Protein AF-A0A662U0J9-F1 (afdb_monomer_lite)

Foldseek 3Di:
DFDAQAKKWKKKKWFDAFAKKWKWKWKDWPFDTDTPGTDIDGHRDIAMEMDIDDGRFDKDKDWDFAKDWDKDFDWDDDPNDTDTTIMIIIITPGTDRNRIYMDRDDPPPFDDQDDPDDDDPDDFDDPDQPDFSDKDKPVRPPDQKDWGQCLVVLVVCVVVVNDDPSVNVNCVVVSDTMIMRQADPNDGRMIMMITMGD

pLDDT: mean 88.97, std 8.29, range [57.25, 98.38]

Secondary structure (DSSP, 8-state):
----SS-EEEEEEEE-TT-EEEEEEEEEETTEEEEEEEEEEE-S--EEEEEEE-TT---EEEEEEEEEEEEEEEEEEETTEEEEEEEEEEEEEEEEEEEEEEESSPPTT--PPP------------SSTTS-SEEEEGGGSS-SEEEEE-HHHHHHHHHTT-S-HHHHHHHHHTT-EEEEE-EETTEESEEEEEEEE-

Structure (mmCIF, N/CA/C/O backbone):
data_AF-A0A662U0J9-F1
#
_entry.id   AF-A0A662U0J9-F1
#
loop_
_atom_site.group_PDB
_atom_site.id
_atom_site.type_symbol
_atom_site.label_atom_id
_atom_site.label_alt_id
_atom_site.label_comp_id
_atom_site.label_asym_id
_atom_site.label_entity_id
_atom_site.label_seq_id
_atom_site.pdbx_PDB_ins_code
_atom_site.Cartn_x
_atom_site.Cartn_y
_atom_site.Cartn_z
_atom_site.occupancy
_atom_site.B_iso_or_equiv
_atom_site.auth_seq_id
_atom_site.auth_comp_id
_atom_site.auth_asym_id
_atom_site.auth_atom_id
_atom_site.pdbx_PDB_model_num
ATOM 1 N N . MET A 1 1 ? 2.118 -1.322 -13.980 1.00 66.94 1 MET A N 1
ATOM 2 C CA . MET A 1 1 ? 2.142 -0.478 -15.203 1.00 66.94 1 MET A CA 1
ATOM 3 C C . MET A 1 1 ? 1.173 -1.026 -16.250 1.00 66.94 1 MET A C 1
ATOM 5 O O . MET A 1 1 ? 0.939 -2.231 -16.248 1.00 66.94 1 MET A O 1
ATOM 9 N N . LYS A 1 2 ? 0.615 -0.174 -17.126 1.00 71.06 2 LYS A N 1
ATOM 10 C CA . LYS A 1 2 ? -0.153 -0.583 -18.316 1.00 71.06 2 LYS A CA 1
ATOM 11 C C . LYS A 1 2 ? 0.540 -0.042 -19.587 1.00 71.06 2 LYS A C 1
ATOM 13 O O . LYS A 1 2 ? 0.229 1.082 -19.966 1.00 71.06 2 LYS A O 1
ATOM 18 N N . PRO A 1 3 ? 1.491 -0.791 -20.170 1.00 77.44 3 PRO A N 1
ATOM 19 C CA . PRO A 1 3 ? 2.137 -0.412 -21.429 1.00 77.44 3 PRO A CA 1
ATOM 20 C C . PRO A 1 3 ? 1.148 -0.433 -22.607 1.00 77.44 3 PRO A C 1
ATOM 22 O O . PRO A 1 3 ? 0.093 -1.073 -22.512 1.00 77.44 3 PRO A O 1
ATOM 25 N N . ASP A 1 4 ? 1.483 0.266 -23.696 1.00 82.75 4 ASP A N 1
ATOM 26 C CA . ASP A 1 4 ? 0.807 0.095 -24.989 1.00 82.75 4 ASP A CA 1
ATOM 27 C C . ASP A 1 4 ? 1.170 -1.255 -25.636 1.00 82.75 4 ASP A C 1
ATOM 29 O O . ASP A 1 4 ? 1.937 -2.036 -25.071 1.00 82.75 4 ASP A O 1
ATOM 33 N N . SER A 1 5 ? 0.578 -1.565 -26.794 1.00 87.44 5 SER A N 1
ATOM 34 C CA . SER A 1 5 ? 0.750 -2.868 -27.446 1.00 87.44 5 SER A CA 1
ATOM 35 C C . SER A 1 5 ? 2.174 -3.156 -27.907 1.00 87.44 5 SER A C 1
ATOM 37 O O . SER A 1 5 ? 2.497 -4.330 -28.041 1.00 87.44 5 SER A O 1
ATOM 39 N N . GLU A 1 6 ? 3.012 -2.138 -28.108 1.00 87.50 6 GLU A N 1
ATOM 40 C CA . GLU A 1 6 ? 4.380 -2.292 -28.618 1.00 87.50 6 GLU A CA 1
ATOM 41 C C . GLU A 1 6 ? 5.424 -2.287 -27.504 1.00 87.50 6 GLU A C 1
ATOM 43 O O . GLU A 1 6 ? 6.516 -2.825 -27.648 1.00 87.50 6 GLU A O 1
ATOM 48 N N . THR A 1 7 ? 5.067 -1.747 -26.346 1.00 89.25 7 THR A N 1
ATOM 49 C CA . THR A 1 7 ? 6.002 -1.592 -25.243 1.00 89.25 7 THR A CA 1
ATOM 50 C C . THR A 1 7 ? 6.223 -2.908 -24.497 1.00 89.25 7 THR A C 1
ATOM 52 O O . THR A 1 7 ? 5.288 -3.498 -23.941 1.00 89.25 7 THR A O 1
ATOM 55 N N . TYR A 1 8 ? 7.486 -3.318 -24.393 1.00 91.62 8 TYR A N 1
ATOM 56 C CA . TYR A 1 8 ? 7.969 -4.358 -23.480 1.00 91.62 8 TYR A CA 1
ATOM 57 C C . TYR A 1 8 ? 9.069 -3.796 -22.578 1.00 91.62 8 TYR A C 1
ATOM 59 O O . TYR A 1 8 ? 9.498 -2.652 -22.735 1.00 91.62 8 TYR A O 1
ATOM 67 N N . GLY A 1 9 ? 9.523 -4.566 -21.592 1.00 92.31 9 GLY A N 1
ATOM 68 C CA . GLY A 1 9 ? 10.599 -4.068 -20.748 1.00 92.31 9 GLY A CA 1
ATOM 69 C C . GLY A 1 9 ? 10.865 -4.842 -19.483 1.00 92.31 9 GLY A C 1
ATOM 70 O O . GLY A 1 9 ? 10.400 -5.966 -19.303 1.00 92.31 9 GLY A O 1
ATOM 71 N N . ASN A 1 10 ? 11.631 -4.196 -18.611 1.00 92.69 10 ASN A N 1
ATOM 72 C CA . ASN A 1 10 ? 12.137 -4.759 -17.373 1.00 92.69 10 ASN A CA 1
ATOM 73 C C . ASN A 1 10 ? 11.775 -3.864 -16.191 1.00 92.69 10 ASN A C 1
ATOM 75 O O . ASN A 1 10 ? 11.760 -2.636 -16.290 1.00 92.69 10 ASN A O 1
ATOM 79 N N . VAL A 1 11 ? 11.504 -4.505 -15.061 1.00 92.44 11 VAL A N 1
ATOM 80 C CA . VAL A 1 11 ? 11.262 -3.852 -13.779 1.00 92.44 11 VAL A CA 1
ATOM 81 C C . VAL A 1 11 ? 12.235 -4.418 -12.761 1.00 92.44 11 VAL A C 1
ATOM 83 O O . VAL A 1 11 ? 12.392 -5.638 -12.659 1.00 92.44 11 VAL A O 1
ATOM 86 N N . HIS A 1 12 ? 12.838 -3.529 -11.982 1.00 91.44 12 HIS A N 1
ATOM 87 C CA . HIS A 1 12 ? 13.636 -3.874 -10.818 1.00 91.44 12 HIS A CA 1
ATOM 88 C C . HIS A 1 12 ? 13.024 -3.233 -9.575 1.00 91.44 12 HIS A C 1
ATOM 90 O O . HIS A 1 12 ? 12.644 -2.063 -9.591 1.00 91.44 12 HIS A O 1
ATOM 96 N N . TYR A 1 13 ? 12.916 -4.010 -8.503 1.00 89.88 13 TYR A N 1
ATOM 97 C CA . TYR A 1 13 ? 12.491 -3.537 -7.193 1.00 89.88 13 TYR A CA 1
ATOM 98 C C . TYR A 1 13 ? 13.342 -4.201 -6.118 1.00 89.88 13 TYR A C 1
ATOM 100 O O . TYR A 1 13 ? 13.447 -5.428 -6.111 1.00 89.88 13 TYR A O 1
ATOM 108 N N . PHE A 1 14 ? 13.923 -3.428 -5.206 1.00 91.00 14 PHE A N 1
ATOM 109 C CA . PHE A 1 14 ? 14.698 -3.976 -4.095 1.00 91.00 14 PHE A CA 1
ATOM 110 C C . PHE A 1 14 ? 14.406 -3.269 -2.775 1.00 91.00 14 PHE A C 1
ATOM 112 O O . PHE A 1 14 ? 13.867 -2.169 -2.748 1.00 91.00 14 PHE A O 1
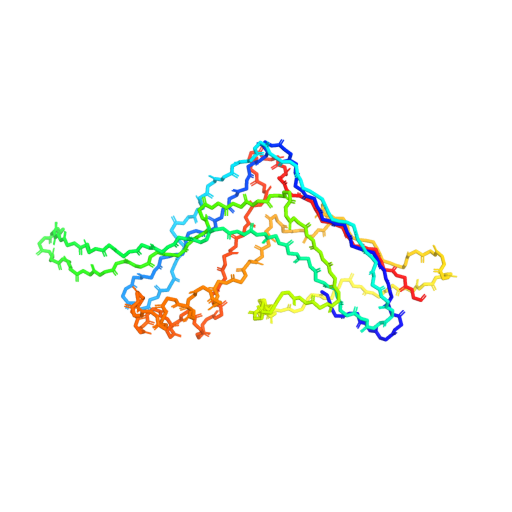ATOM 119 N N . TYR A 1 15 ? 14.769 -3.926 -1.675 1.00 91.19 15 TYR A N 1
ATOM 120 C CA . TYR A 1 15 ? 14.855 -3.352 -0.337 1.00 91.19 15 TYR A CA 1
ATOM 121 C C . TYR A 1 15 ? 16.237 -3.603 0.265 1.00 91.19 15 TYR A C 1
ATOM 123 O O . TYR A 1 15 ? 16.698 -4.752 0.323 1.00 91.19 15 TYR A O 1
ATOM 131 N N . ALA A 1 16 ? 16.879 -2.539 0.739 1.00 89.12 16 ALA A N 1
ATOM 132 C CA . ALA A 1 16 ? 18.189 -2.601 1.367 1.00 89.12 16 ALA A CA 1
ATOM 133 C C . ALA A 1 16 ? 18.090 -3.063 2.828 1.00 89.12 16 ALA A C 1
ATOM 135 O O . ALA A 1 16 ? 17.260 -2.630 3.626 1.00 89.12 16 ALA A O 1
ATOM 136 N N . LYS A 1 17 ? 18.960 -4.007 3.191 1.00 90.06 17 LYS A N 1
ATOM 137 C CA . LYS A 1 17 ? 18.969 -4.627 4.517 1.00 90.06 17 LYS A CA 1
ATOM 138 C C . LYS A 1 17 ? 19.305 -3.582 5.589 1.00 90.06 17 LYS A C 1
ATOM 140 O O . LYS A 1 17 ? 20.342 -2.946 5.506 1.00 90.06 17 LYS A O 1
ATOM 145 N N . LYS A 1 18 ? 18.496 -3.556 6.654 1.00 91.12 18 LYS A N 1
ATOM 146 C CA . LYS A 1 18 ? 18.526 -2.649 7.821 1.00 91.12 18 LYS A CA 1
ATOM 147 C C . LYS A 1 18 ? 18.000 -1.235 7.574 1.00 91.12 18 LYS A C 1
ATOM 149 O O . LYS A 1 18 ? 17.882 -0.501 8.550 1.00 91.12 18 LYS A O 1
ATOM 154 N N . GLU A 1 19 ? 17.569 -0.907 6.363 1.00 90.94 19 GLU A N 1
ATOM 155 C CA . GLU A 1 19 ? 17.042 0.426 6.082 1.00 90.94 19 GLU A CA 1
ATOM 156 C C . GLU A 1 19 ? 15.624 0.645 6.611 1.00 90.94 19 GLU A C 1
ATOM 158 O O . GLU A 1 19 ? 14.838 -0.294 6.777 1.00 90.94 19 GLU A O 1
ATOM 163 N N . VAL A 1 20 ? 15.274 1.889 6.924 1.00 92.62 20 VAL A N 1
ATOM 164 C CA . VAL A 1 20 ? 14.003 2.218 7.582 1.00 92.62 20 VAL A CA 1
ATOM 165 C C . VAL A 1 20 ? 12.951 2.623 6.556 1.00 92.62 20 VAL A C 1
ATOM 167 O O . VAL A 1 20 ? 13.123 3.578 5.810 1.00 92.62 20 VAL A O 1
ATOM 170 N N . ALA A 1 21 ? 11.805 1.943 6.585 1.00 91.94 21 ALA A N 1
ATOM 171 C CA . ALA A 1 21 ? 10.619 2.336 5.837 1.00 91.94 21 ALA A CA 1
ATOM 172 C C . ALA A 1 21 ? 9.498 2.768 6.788 1.00 91.94 21 ALA A C 1
ATOM 174 O O . ALA A 1 21 ? 9.166 2.061 7.742 1.00 91.94 21 ALA A O 1
ATOM 175 N N . GLY A 1 22 ? 8.890 3.920 6.523 1.00 93.38 22 GLY A N 1
ATOM 176 C CA . GLY A 1 22 ? 7.732 4.427 7.250 1.00 93.38 22 GLY A CA 1
ATOM 177 C C . GLY A 1 22 ? 6.428 3.985 6.600 1.00 93.38 22 GLY A C 1
ATOM 178 O O . GLY A 1 22 ? 6.175 4.299 5.442 1.00 93.38 22 GLY A O 1
ATOM 179 N N . PHE A 1 23 ? 5.544 3.333 7.349 1.00 94.81 23 PHE A N 1
ATOM 180 C CA . PHE A 1 23 ? 4.209 2.958 6.874 1.00 94.81 23 PHE A CA 1
ATOM 181 C C . PHE A 1 23 ? 3.160 3.885 7.477 1.00 94.81 23 PHE A C 1
ATOM 183 O O . PHE A 1 2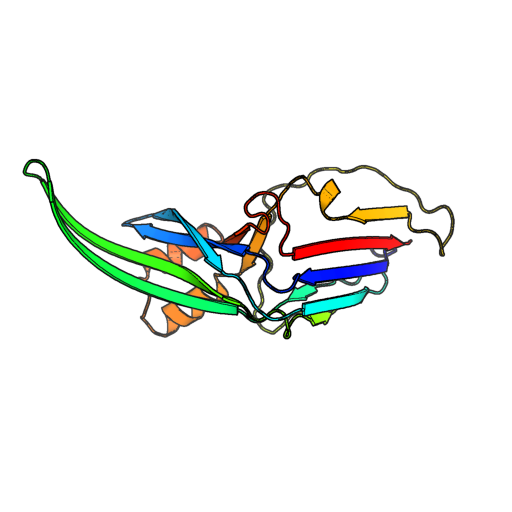3 ? 3.093 4.013 8.697 1.00 94.81 23 PHE A O 1
ATOM 190 N N . ARG A 1 24 ? 2.335 4.534 6.649 1.00 95.62 24 ARG A N 1
ATOM 191 C CA . ARG A 1 24 ? 1.281 5.428 7.145 1.00 95.62 24 ARG A CA 1
ATOM 192 C C . ARG A 1 24 ? 0.352 4.677 8.097 1.00 95.62 24 ARG A C 1
ATOM 194 O O . ARG A 1 24 ? -0.130 3.587 7.779 1.00 95.62 24 ARG A O 1
ATOM 201 N N . VAL A 1 25 ? 0.068 5.314 9.227 1.00 97.62 25 VAL A N 1
ATOM 202 C CA . VAL A 1 25 ? -0.981 4.908 10.154 1.00 97.62 25 VAL A CA 1
ATOM 203 C C . VAL A 1 25 ? -2.243 5.683 9.812 1.00 97.62 25 VAL A C 1
ATOM 205 O O . VAL A 1 25 ? -2.281 6.903 9.955 1.00 97.62 25 VAL A O 1
ATOM 208 N N . ASN A 1 26 ? -3.262 4.979 9.325 1.00 97.75 26 ASN A N 1
ATOM 209 C CA . ASN A 1 26 ? -4.576 5.567 9.095 1.00 97.75 26 ASN A CA 1
ATOM 210 C C . ASN A 1 26 ? -5.440 5.329 10.334 1.00 97.75 26 ASN A C 1
ATOM 212 O O . ASN A 1 26 ? -5.493 4.200 10.824 1.00 97.75 26 ASN A O 1
ATOM 216 N N . VAL A 1 27 ? -6.122 6.363 10.813 1.00 98.00 27 VAL A N 1
ATOM 217 C CA . VAL A 1 27 ? -7.099 6.265 11.901 1.00 98.00 27 VAL A CA 1
ATOM 218 C C . VAL A 1 27 ? -8.438 6.790 11.415 1.00 98.00 27 VAL A C 1
ATOM 220 O O . VAL A 1 27 ? -8.499 7.823 10.751 1.00 98.00 27 VAL A O 1
ATOM 223 N N . PHE A 1 28 ? -9.499 6.047 11.699 1.00 98.06 28 PHE A N 1
ATOM 224 C CA . PHE A 1 28 ? -10.860 6.506 11.511 1.00 98.06 28 PHE A CA 1
ATOM 225 C C . PHE A 1 28 ? -11.378 7.070 12.825 1.00 98.06 28 PHE A C 1
ATOM 227 O O . PHE A 1 28 ? -11.427 6.345 13.820 1.00 98.06 28 PHE A O 1
ATOM 234 N N . ILE A 1 29 ? -11.774 8.338 12.804 1.00 95.56 29 ILE A N 1
ATOM 235 C CA . ILE A 1 29 ? -12.385 9.027 13.939 1.00 95.56 29 ILE A CA 1
ATOM 236 C C . ILE A 1 29 ? -13.726 9.550 13.458 1.00 95.56 29 ILE A C 1
ATOM 238 O O . ILE A 1 29 ? -13.781 10.327 12.507 1.00 95.56 29 ILE A O 1
ATOM 242 N N . GLU A 1 30 ? -14.796 9.070 14.091 1.00 89.94 30 GLU A N 1
ATOM 243 C CA . GLU A 1 30 ? -16.202 9.414 13.856 1.00 89.94 30 GLU A CA 1
ATOM 244 C C . GLU A 1 30 ? -16.712 9.290 12.411 1.00 89.94 30 GLU A C 1
ATOM 246 O O . GLU A 1 30 ? -17.658 8.541 12.174 1.00 89.94 30 GLU A O 1
ATOM 251 N N . SER A 1 31 ? -16.175 10.034 11.444 1.00 93.38 31 SER A N 1
ATOM 252 C CA . SER A 1 31 ? -16.655 10.128 10.061 1.00 93.38 31 SER A CA 1
ATOM 253 C C . SER A 1 31 ? -15.567 10.076 8.984 1.00 93.38 31 SER A C 1
ATOM 255 O O . SER A 1 31 ? -15.890 9.880 7.805 1.00 93.38 31 SER A O 1
ATOM 257 N N . GLU A 1 32 ? -14.296 10.195 9.358 1.00 96.06 32 GLU A N 1
ATOM 258 C CA . GLU A 1 32 ? -13.205 10.364 8.406 1.00 96.06 32 GLU A CA 1
ATOM 259 C C . GLU A 1 32 ? -11.973 9.532 8.739 1.00 96.06 32 GLU A C 1
ATOM 261 O O . GLU A 1 32 ? -11.696 9.220 9.892 1.00 96.06 32 GLU A O 1
ATOM 266 N N . TRP A 1 33 ? -11.246 9.165 7.682 1.00 97.25 33 TRP A N 1
ATOM 267 C CA . TRP A 1 33 ? -9.922 8.570 7.785 1.00 97.25 33 TRP A CA 1
ATOM 268 C C . TRP A 1 33 ? -8.883 9.675 7.690 1.00 97.25 33 TRP A C 1
ATOM 270 O O . TRP A 1 33 ? -8.801 10.354 6.665 1.00 97.25 33 TRP A O 1
ATOM 280 N N . ILE A 1 34 ? -8.062 9.805 8.723 1.00 96.56 34 ILE A N 1
ATOM 281 C CA . ILE A 1 34 ? -6.961 10.762 8.778 1.00 96.56 34 ILE A CA 1
ATOM 282 C C . ILE A 1 34 ? -5.630 10.037 8.988 1.00 96.56 34 ILE A C 1
ATOM 284 O O . ILE A 1 34 ? -5.571 8.862 9.362 1.00 96.56 34 ILE A O 1
ATOM 288 N N . SER A 1 35 ? -4.535 10.741 8.714 1.00 95.19 35 SER A N 1
ATOM 289 C CA . SER A 1 35 ? -3.183 10.237 8.951 1.00 95.19 35 SER A CA 1
ATOM 290 C C . SER A 1 35 ? -2.766 10.521 10.393 1.00 95.19 35 SER A C 1
ATOM 292 O O . SER A 1 35 ? -2.565 11.678 10.745 1.00 95.19 35 SER A O 1
ATOM 294 N N . ALA A 1 36 ? -2.542 9.473 11.189 1.00 95.06 36 ALA A N 1
ATOM 295 C CA . ALA A 1 36 ? -1.967 9.569 12.538 1.00 95.06 36 ALA A CA 1
ATOM 296 C C . ALA A 1 36 ? -0.423 9.618 12.533 1.00 95.06 36 ALA A C 1
ATOM 298 O O . ALA A 1 36 ? 0.210 9.617 13.584 1.00 95.06 36 ALA A O 1
ATOM 299 N N . GLY A 1 37 ? 0.195 9.626 11.346 1.00 94.62 37 GLY A N 1
ATOM 300 C CA . GLY A 1 37 ? 1.645 9.668 11.161 1.00 94.62 37 GLY A CA 1
ATOM 301 C C . GLY A 1 37 ? 2.177 8.437 10.432 1.00 94.62 37 GLY A C 1
ATOM 302 O O . GLY A 1 37 ? 1.455 7.773 9.685 1.00 94.62 37 GLY A O 1
ATOM 303 N N . PHE A 1 38 ? 3.460 8.144 10.633 1.00 93.81 38 PHE A N 1
ATOM 304 C CA . PHE A 1 38 ? 4.137 6.987 10.051 1.00 93.81 38 PHE A CA 1
ATOM 305 C C . PHE A 1 38 ? 4.688 6.082 11.150 1.00 93.81 38 PHE A C 1
ATOM 307 O O . PHE A 1 38 ? 5.257 6.555 12.128 1.00 93.81 38 PHE A O 1
ATOM 314 N N . TYR A 1 39 ? 4.544 4.776 10.953 1.00 95.06 39 TYR A N 1
ATOM 315 C CA . TYR A 1 39 ? 5.132 3.739 11.784 1.00 95.06 39 TYR A CA 1
ATOM 316 C C . TYR A 1 39 ? 6.432 3.249 11.122 1.00 95.06 39 TYR A C 1
ATOM 318 O O . TYR A 1 39 ? 6.358 2.566 10.091 1.00 95.06 39 TYR A O 1
ATOM 326 N N . PRO A 1 40 ? 7.616 3.637 11.636 1.00 94.62 40 PRO A N 1
ATOM 327 C CA . PRO A 1 40 ? 8.895 3.253 11.054 1.00 94.62 40 PRO A CA 1
ATOM 328 C C . PRO A 1 40 ? 9.210 1.790 11.366 1.00 94.62 40 PRO A C 1
ATOM 330 O O . PRO A 1 40 ? 9.089 1.329 12.501 1.00 94.62 40 PRO A O 1
ATOM 333 N N . ILE A 1 41 ? 9.636 1.048 10.350 1.00 94.56 41 ILE A N 1
ATOM 334 C CA . ILE A 1 41 ? 10.045 -0.347 10.478 1.00 94.56 41 ILE A CA 1
ATOM 335 C C . ILE A 1 41 ? 11.330 -0.547 9.675 1.00 94.56 41 ILE A C 1
ATOM 337 O O . ILE A 1 41 ? 11.365 -0.271 8.478 1.00 94.56 41 ILE A O 1
ATOM 341 N N . SER A 1 42 ? 12.353 -1.118 10.308 1.00 93.94 42 SER A N 1
ATOM 342 C CA . SER A 1 42 ? 13.520 -1.670 9.617 1.00 93.94 42 SER A CA 1
ATOM 343 C C . SER A 1 42 ? 13.507 -3.199 9.623 1.00 93.94 42 SER A C 1
ATOM 345 O O . SER A 1 42 ? 12.850 -3.863 10.443 1.00 93.94 42 SER A O 1
ATOM 347 N N . LYS A 1 43 ? 14.225 -3.789 8.666 1.00 93.19 43 LYS A N 1
ATOM 348 C CA . LYS A 1 43 ? 14.368 -5.236 8.525 1.00 93.19 43 LYS A CA 1
ATOM 349 C C . LYS A 1 43 ? 15.808 -5.628 8.327 1.00 93.19 43 LYS A C 1
ATOM 351 O O . LYS A 1 43 ? 16.449 -5.250 7.358 1.00 93.19 43 LYS A O 1
ATOM 356 N N . ASN A 1 44 ? 16.272 -6.546 9.164 1.00 93.44 44 ASN A N 1
ATOM 357 C CA . ASN A 1 44 ? 17.538 -7.233 8.949 1.00 93.44 44 ASN A CA 1
ATOM 358 C C . ASN A 1 44 ? 17.426 -8.340 7.873 1.00 93.44 44 ASN A C 1
ATOM 360 O O . ASN A 1 44 ? 17.960 -9.432 8.043 1.00 93.44 44 ASN A O 1
ATOM 364 N N . SER A 1 45 ? 16.716 -8.083 6.773 1.00 92.69 45 SER A N 1
ATOM 365 C CA . SER A 1 45 ? 16.584 -8.997 5.635 1.00 92.69 45 SER A CA 1
ATOM 366 C C . SER A 1 45 ? 16.602 -8.217 4.331 1.00 92.69 45 SER A C 1
ATOM 368 O O . SER A 1 45 ? 15.987 -7.160 4.250 1.00 92.69 45 SER A O 1
ATOM 370 N N . TYR A 1 46 ? 17.240 -8.780 3.316 1.00 92.94 46 TYR A N 1
ATOM 371 C CA . TYR A 1 46 ? 17.254 -8.240 1.962 1.00 92.94 46 TYR A CA 1
ATOM 372 C C . TYR A 1 46 ? 16.085 -8.796 1.139 1.00 92.94 46 TYR A C 1
ATOM 374 O O . TYR A 1 46 ? 15.569 -9.878 1.440 1.00 92.94 46 TYR A O 1
ATOM 382 N N . GLY A 1 47 ? 15.680 -8.061 0.108 1.00 94.38 47 GLY A N 1
ATOM 383 C CA . GLY A 1 47 ? 14.707 -8.500 -0.882 1.00 94.38 47 GLY A CA 1
ATOM 384 C C . GLY A 1 47 ? 14.971 -7.826 -2.215 1.00 94.38 47 GLY A C 1
ATOM 385 O O . GLY A 1 47 ? 15.242 -6.630 -2.236 1.00 94.38 47 GLY A O 1
ATOM 386 N N . ALA A 1 48 ? 14.880 -8.576 -3.307 1.00 94.25 48 ALA A N 1
ATOM 387 C CA . ALA A 1 48 ? 14.909 -8.010 -4.644 1.00 94.25 48 ALA A CA 1
ATOM 388 C C . ALA A 1 48 ? 14.082 -8.846 -5.608 1.00 94.25 48 ALA A C 1
ATOM 390 O O . ALA A 1 48 ? 13.939 -10.058 -5.448 1.00 94.25 48 ALA A O 1
ATOM 391 N N . HIS A 1 49 ? 13.557 -8.167 -6.617 1.00 94.81 49 HIS A N 1
ATOM 392 C CA . HIS A 1 49 ? 12.853 -8.759 -7.732 1.00 94.81 49 HIS A CA 1
ATOM 393 C C . HIS A 1 49 ? 13.267 -8.058 -9.020 1.00 94.81 49 HIS A C 1
ATOM 395 O O . HIS A 1 49 ? 13.144 -6.839 -9.143 1.00 94.81 49 HIS A O 1
ATOM 401 N N . VAL A 1 50 ? 13.719 -8.849 -9.986 1.00 94.31 50 VAL A N 1
ATOM 402 C CA . VAL A 1 50 ? 13.923 -8.427 -11.371 1.00 94.31 50 VAL A CA 1
ATOM 403 C C . VAL A 1 50 ? 12.952 -9.231 -12.215 1.00 94.31 50 VAL A C 1
ATOM 405 O O . VAL A 1 50 ? 12.848 -10.447 -12.052 1.00 94.31 50 VAL A O 1
ATOM 408 N N . GLY A 1 51 ? 12.270 -8.589 -13.154 1.00 93.44 51 GLY A N 1
ATOM 409 C CA . GLY A 1 51 ? 11.705 -9.370 -14.242 1.00 93.44 51 GLY A CA 1
ATOM 410 C C . GLY A 1 51 ? 11.212 -8.562 -15.419 1.00 93.44 51 GLY A C 1
ATOM 411 O O . GLY A 1 51 ? 11.077 -7.339 -15.361 1.00 93.44 51 GLY A O 1
ATOM 412 N N . ALA A 1 52 ? 10.977 -9.308 -16.491 1.00 92.38 52 ALA A N 1
ATOM 413 C CA . ALA A 1 52 ? 10.594 -8.797 -17.788 1.00 92.38 52 ALA A CA 1
ATOM 414 C C . ALA A 1 52 ? 9.090 -8.965 -18.021 1.00 92.38 52 ALA A C 1
ATOM 416 O O . ALA A 1 52 ? 8.461 -9.909 -17.531 1.00 92.38 52 ALA A O 1
ATOM 417 N N . PHE A 1 53 ? 8.516 -8.075 -18.820 1.00 91.88 53 PHE A N 1
ATOM 418 C CA . PHE A 1 53 ? 7.158 -8.203 -19.331 1.00 91.88 53 PHE A CA 1
ATOM 419 C C . PHE A 1 53 ? 7.158 -8.082 -20.849 1.00 91.88 53 PHE A C 1
ATOM 421 O O . PHE A 1 53 ? 7.935 -7.332 -21.432 1.00 91.88 53 PHE A O 1
ATOM 428 N N . GLN A 1 54 ? 6.276 -8.854 -21.479 1.00 91.31 54 GLN A N 1
ATOM 429 C CA . GLN A 1 54 ? 6.095 -8.859 -22.926 1.00 91.31 54 GLN A CA 1
ATOM 430 C C . GLN A 1 54 ? 5.279 -7.648 -23.393 1.00 91.31 54 GLN A C 1
ATOM 432 O O . GLN A 1 54 ? 4.575 -7.013 -22.602 1.00 91.31 54 GLN A O 1
ATOM 437 N N . ARG A 1 55 ? 5.322 -7.407 -24.704 1.00 91.25 55 ARG A N 1
ATOM 438 C CA . ARG A 1 55 ? 4.548 -6.388 -25.421 1.00 91.25 55 ARG A CA 1
ATOM 439 C C . ARG A 1 55 ? 3.084 -6.328 -24.970 1.00 91.25 55 ARG A C 1
ATOM 441 O O . ARG A 1 55 ? 2.395 -7.354 -24.915 1.00 91.25 55 ARG A O 1
ATOM 448 N N . GLY A 1 56 ? 2.622 -5.142 -24.568 1.00 87.94 56 GLY A N 1
ATOM 449 C CA . GLY A 1 56 ? 1.244 -4.908 -24.117 1.00 87.94 56 GLY A CA 1
ATOM 450 C C . GLY A 1 56 ? 0.838 -5.593 -22.812 1.00 87.94 56 GLY A C 1
ATOM 451 O O . GLY A 1 56 ? -0.330 -5.517 -22.411 1.00 87.94 56 GLY A O 1
ATOM 452 N N . LYS A 1 57 ? 1.755 -6.276 -22.115 1.00 89.50 57 LYS A N 1
ATOM 453 C CA . LYS A 1 57 ? 1.437 -6.961 -20.859 1.00 89.50 57 LYS A CA 1
ATOM 454 C C . LYS A 1 57 ? 1.673 -6.047 -19.669 1.00 89.50 57 LYS A C 1
ATOM 456 O O . LYS A 1 57 ? 2.717 -5.425 -19.512 1.00 89.50 57 LYS A O 1
ATOM 461 N N . LYS A 1 58 ? 0.691 -6.014 -18.768 1.00 88.94 58 LYS A N 1
ATOM 462 C CA . LYS A 1 58 ? 0.871 -5.398 -17.453 1.00 88.94 58 LYS A CA 1
ATOM 463 C C . LYS A 1 58 ? 1.918 -6.172 -16.663 1.00 88.94 58 LYS A C 1
ATOM 465 O O . LYS A 1 58 ? 2.027 -7.389 -16.795 1.00 88.94 58 LYS A O 1
ATOM 470 N N . TYR A 1 59 ? 2.606 -5.453 -15.790 1.00 89.38 59 TYR A N 1
ATOM 471 C CA . TYR A 1 59 ? 3.515 -6.031 -14.815 1.00 89.38 59 TYR A CA 1
ATOM 472 C C . TYR A 1 59 ? 3.237 -5.469 -13.428 1.00 89.38 59 TYR A C 1
ATOM 474 O O . TYR A 1 59 ? 2.950 -4.271 -13.270 1.00 89.38 59 TYR A O 1
ATOM 482 N N . TYR A 1 60 ? 3.315 -6.359 -12.447 1.00 89.06 60 TYR A N 1
ATOM 483 C CA . TYR A 1 60 ? 3.035 -6.111 -11.045 1.00 89.06 60 TYR A CA 1
ATOM 484 C C . TYR A 1 60 ? 4.219 -6.580 -10.209 1.00 89.06 60 TYR A C 1
ATOM 486 O O . TYR A 1 60 ? 4.817 -7.611 -10.505 1.00 89.06 60 TYR A O 1
ATOM 494 N N . VAL A 1 61 ? 4.507 -5.843 -9.143 1.00 88.88 61 VAL A N 1
ATOM 495 C CA . VAL A 1 61 ? 5.429 -6.249 -8.081 1.00 88.88 61 VAL A CA 1
ATOM 496 C C . VAL A 1 61 ? 4.661 -6.290 -6.771 1.00 88.88 61 VAL A C 1
ATOM 498 O O . VAL A 1 61 ? 3.719 -5.519 -6.568 1.00 88.88 61 VAL A O 1
ATOM 501 N N . TRP A 1 62 ? 5.017 -7.217 -5.893 1.00 90.12 62 TRP A N 1
ATOM 502 C CA . TRP A 1 62 ? 4.376 -7.362 -4.595 1.00 90.12 62 TRP A CA 1
ATOM 503 C C . TRP A 1 62 ? 5.334 -7.939 -3.562 1.00 90.12 62 TRP A C 1
ATOM 505 O O . TRP A 1 62 ? 6.353 -8.547 -3.874 1.00 90.12 62 TRP A O 1
ATOM 515 N N . MET A 1 63 ? 4.965 -7.759 -2.300 1.00 91.44 63 MET A N 1
ATOM 516 C CA . MET A 1 63 ? 5.686 -8.252 -1.137 1.00 91.44 63 MET A CA 1
ATOM 517 C C . MET A 1 63 ? 4.664 -8.613 -0.062 1.00 91.44 63 MET A C 1
ATOM 519 O O . MET A 1 63 ? 3.615 -7.970 0.046 1.00 91.44 63 MET A O 1
ATOM 523 N N . LYS A 1 64 ? 4.946 -9.628 0.759 1.00 92.88 64 LYS A N 1
ATOM 524 C CA . LYS A 1 64 ? 4.094 -9.915 1.915 1.00 92.88 64 LYS A CA 1
ATOM 525 C C . LYS A 1 64 ? 4.254 -8.814 2.962 1.00 92.88 64 LYS A C 1
ATOM 527 O O . LYS A 1 64 ? 5.363 -8.420 3.328 1.00 92.88 64 LYS A O 1
ATOM 532 N N . VAL A 1 65 ? 3.122 -8.382 3.503 1.00 93.50 65 VAL A N 1
ATOM 533 C CA . VAL A 1 65 ? 3.034 -7.449 4.628 1.00 93.50 65 VAL A CA 1
ATOM 534 C C . VAL A 1 65 ? 2.073 -8.001 5.674 1.00 93.50 65 VAL A C 1
ATOM 536 O O . VAL A 1 65 ? 1.214 -8.834 5.380 1.00 93.50 65 VAL A O 1
ATOM 539 N N . ARG A 1 66 ? 2.219 -7.544 6.914 1.00 95.69 66 ARG A N 1
ATOM 540 C CA . ARG A 1 66 ? 1.311 -7.842 8.018 1.00 95.69 66 ARG A CA 1
ATOM 541 C C . ARG A 1 66 ? 0.602 -6.562 8.417 1.00 95.69 66 ARG A C 1
ATOM 543 O O . ARG A 1 66 ? 1.220 -5.660 8.981 1.00 95.69 66 ARG A O 1
ATOM 550 N N . TYR A 1 67 ? -0.697 -6.522 8.165 1.00 96.25 67 TYR A N 1
ATOM 551 C CA . TYR A 1 67 ? -1.550 -5.443 8.638 1.00 96.25 67 TYR A CA 1
ATOM 552 C C . TYR A 1 67 ? -1.858 -5.596 10.128 1.00 96.25 67 TYR A C 1
ATOM 554 O O . TYR A 1 67 ? -1.759 -6.682 10.715 1.00 96.25 67 TYR A O 1
ATOM 562 N N . ARG A 1 68 ? -2.245 -4.482 10.732 1.00 97.38 68 ARG A N 1
ATOM 563 C CA . ARG A 1 68 ? -2.747 -4.371 12.090 1.00 97.38 68 ARG A CA 1
ATOM 564 C C . ARG A 1 68 ? -4.016 -3.539 12.052 1.00 97.38 68 ARG A C 1
ATOM 566 O O . ARG A 1 68 ? -4.066 -2.520 11.370 1.00 97.38 68 ARG A O 1
ATOM 573 N N . TYR A 1 69 ? -5.017 -4.028 12.769 1.00 98.12 69 TYR A N 1
ATOM 574 C CA . TYR A 1 69 ? -6.228 -3.298 13.085 1.00 98.12 69 TYR A CA 1
ATOM 575 C C . TYR A 1 69 ? -6.314 -3.154 14.597 1.00 98.12 69 TYR A C 1
ATOM 577 O O . TYR A 1 69 ? -6.042 -4.125 15.313 1.00 98.12 69 TYR A O 1
ATOM 585 N N . GLU A 1 70 ? -6.673 -1.965 15.061 1.00 97.62 70 GLU A N 1
ATOM 586 C CA . GLU A 1 70 ? -6.923 -1.683 16.471 1.00 97.62 70 GLU A CA 1
ATOM 587 C C . GLU A 1 70 ? -8.178 -0.834 16.590 1.00 97.62 70 GLU A C 1
ATOM 589 O O . GLU A 1 70 ? -8.413 0.039 15.759 1.00 97.62 70 GLU A O 1
ATOM 594 N N . LYS A 1 71 ? -8.970 -1.100 17.624 1.00 96.69 71 LYS A N 1
ATOM 59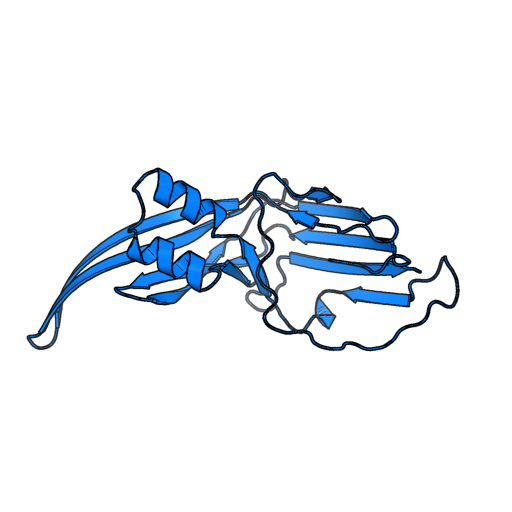5 C CA . LYS A 1 71 ? -10.140 -0.306 17.968 1.00 96.69 71 LYS A CA 1
ATOM 596 C C . LYS A 1 71 ? -9.993 0.142 19.406 1.00 96.69 71 LYS A C 1
ATOM 598 O O . LYS A 1 71 ? -9.932 -0.704 20.297 1.00 96.69 71 LYS A O 1
ATOM 603 N N . TRP A 1 72 ? -9.935 1.446 19.604 1.00 96.25 72 TRP A N 1
ATOM 604 C CA . TRP A 1 72 ? -9.780 2.064 20.910 1.00 96.25 72 TRP A CA 1
ATOM 605 C C . TRP A 1 72 ? -11.064 2.797 21.265 1.00 96.25 72 TRP A C 1
ATOM 607 O O . TRP A 1 72 ? -11.677 3.428 20.408 1.00 96.25 72 TRP A O 1
ATOM 617 N N . HIS A 1 73 ? -11.495 2.662 22.516 1.00 95.25 73 HIS A N 1
ATOM 618 C CA . HIS A 1 73 ? -12.577 3.461 23.076 1.00 95.25 73 HIS A CA 1
ATOM 619 C C . HIS A 1 73 ? -11.944 4.626 23.824 1.00 95.25 73 HIS A C 1
ATOM 621 O O . HIS A 1 73 ? -11.230 4.414 24.805 1.00 95.25 73 HIS A O 1
ATOM 627 N N . VAL A 1 74 ? -12.164 5.834 23.323 1.00 93.06 74 VAL A N 1
ATOM 628 C CA . VAL A 1 74 ? -11.601 7.062 23.868 1.00 93.06 74 VAL A CA 1
ATOM 629 C C . VAL A 1 74 ? -12.718 7.820 24.553 1.00 93.06 74 VAL A C 1
ATOM 631 O O . VAL A 1 74 ? -13.691 8.229 23.924 1.00 93.06 74 VAL A O 1
ATOM 634 N N . TRP A 1 75 ? -12.574 8.012 25.856 1.00 93.50 75 TRP A N 1
ATOM 635 C CA . TRP A 1 75 ? -13.537 8.751 26.651 1.00 93.50 75 TRP A CA 1
ATOM 636 C C . TRP A 1 75 ? -12.819 9.617 27.678 1.00 93.50 75 TRP A C 1
ATOM 638 O O . TRP A 1 75 ? -11.737 9.277 28.161 1.00 93.50 75 TRP A O 1
ATOM 648 N N . GLY A 1 76 ? -13.412 10.757 28.008 1.00 92.00 76 GLY A N 1
ATOM 649 C CA . GLY A 1 76 ? -12.805 11.681 28.951 1.00 92.00 76 GLY A CA 1
ATOM 650 C C . GLY A 1 76 ? -13.523 13.014 29.041 1.00 92.00 76 GLY A C 1
ATOM 651 O O . GLY A 1 76 ? -14.675 13.172 28.627 1.00 92.00 76 GLY A O 1
ATOM 652 N N . ARG A 1 77 ? -12.831 13.978 29.649 1.00 91.31 77 ARG A N 1
ATOM 653 C CA . ARG A 1 77 ? -13.337 15.332 29.847 1.00 91.31 77 ARG A CA 1
ATOM 654 C C . ARG A 1 77 ? -12.231 16.353 29.607 1.00 91.31 77 ARG A C 1
ATOM 656 O O . ARG A 1 77 ? -11.179 16.252 30.229 1.00 91.31 77 ARG A O 1
ATOM 663 N N . CYS A 1 78 ? -12.492 17.341 28.758 1.00 85.12 78 CYS A N 1
ATOM 664 C CA . CYS A 1 78 ? -11.610 18.481 28.502 1.00 85.12 78 CYS A CA 1
ATOM 665 C C . CYS A 1 78 ? -12.455 19.759 28.560 1.00 85.12 78 CYS A C 1
ATOM 667 O O . CYS A 1 78 ? -13.554 19.771 28.022 1.00 85.12 78 CYS A O 1
ATOM 669 N N . ASP A 1 79 ? -12.022 20.781 29.303 1.00 85.12 79 ASP A N 1
ATOM 670 C CA . ASP A 1 79 ? -12.698 22.090 29.402 1.00 85.12 79 ASP A CA 1
ATOM 671 C C . ASP A 1 79 ? -14.226 22.041 29.597 1.00 85.12 79 ASP A C 1
ATOM 673 O O . ASP A 1 79 ? -14.989 22.846 29.077 1.00 85.12 79 ASP A O 1
ATOM 677 N N . ARG A 1 80 ? -14.672 21.100 30.442 1.00 86.19 80 ARG A N 1
ATOM 678 C CA . ARG A 1 80 ? -16.075 20.772 30.774 1.00 86.19 80 ARG A CA 1
ATOM 679 C C . ARG A 1 80 ? -16.847 19.986 29.712 1.00 86.19 80 ARG A C 1
ATOM 681 O O . ARG A 1 80 ? -17.878 19.427 30.093 1.00 86.19 80 ARG A O 1
ATOM 688 N N . GLU A 1 81 ? -16.340 19.836 28.498 1.00 88.31 81 GLU A N 1
ATOM 689 C CA . GLU A 1 81 ? -16.902 18.955 27.475 1.00 88.31 81 GLU A CA 1
ATOM 690 C C . GLU A 1 81 ? -16.527 17.496 27.740 1.00 88.31 81 GLU A C 1
ATOM 692 O O . GLU A 1 81 ? -15.407 17.177 28.148 1.00 88.31 81 GLU A O 1
ATOM 697 N N . ARG A 1 82 ? -17.499 16.597 27.560 1.00 91.62 82 ARG A N 1
ATOM 698 C CA . ARG A 1 82 ? -17.271 15.151 27.588 1.00 91.62 82 ARG A CA 1
ATOM 699 C C . ARG A 1 82 ? -17.095 14.679 26.158 1.00 91.62 82 ARG A C 1
ATOM 701 O O . ARG A 1 82 ? -17.912 15.019 25.310 1.00 91.62 82 ARG A O 1
ATOM 708 N N . PHE A 1 83 ? -16.086 13.858 25.933 1.00 90.31 83 PHE A N 1
ATOM 709 C CA . PHE A 1 83 ? -15.924 13.135 24.682 1.00 90.31 83 PHE A CA 1
ATOM 710 C C . PHE A 1 83 ? -16.005 11.640 24.967 1.00 90.31 83 PHE A C 1
ATOM 712 O O . PHE A 1 83 ? -15.555 11.176 26.016 1.00 90.31 83 PHE A O 1
ATOM 719 N N . ASP A 1 84 ? -16.630 10.917 24.047 1.00 93.88 84 ASP A N 1
ATOM 720 C CA . ASP A 1 84 ? -16.827 9.472 24.084 1.00 93.88 84 ASP A CA 1
ATOM 721 C C . ASP A 1 84 ? -16.967 8.999 22.633 1.00 93.88 84 ASP A C 1
ATOM 723 O O . ASP A 1 84 ? -17.995 9.220 21.990 1.00 93.88 84 ASP A O 1
ATOM 727 N N . TYR A 1 85 ? -15.896 8.437 22.083 1.00 93.06 85 TYR A N 1
ATOM 728 C CA . TYR A 1 85 ? -15.848 7.990 20.697 1.00 93.06 85 TYR A CA 1
ATOM 729 C C . TYR A 1 85 ? -14.923 6.785 20.530 1.00 93.06 85 TYR A C 1
ATOM 731 O O . TYR A 1 85 ? -14.180 6.389 21.428 1.00 93.06 85 TYR A O 1
ATOM 739 N N . TYR A 1 86 ? -14.984 6.171 19.351 1.00 95.38 86 TYR A N 1
ATOM 740 C CA . TYR A 1 86 ? -14.068 5.105 18.968 1.00 95.38 86 TYR A CA 1
ATOM 741 C C . TYR A 1 86 ? -13.086 5.593 17.916 1.00 95.38 86 TYR A C 1
ATOM 743 O O . TYR A 1 86 ? -13.469 6.281 16.970 1.00 95.38 86 TYR A O 1
ATOM 751 N N . GLU A 1 87 ? -11.848 5.140 18.049 1.00 97.19 87 GLU A N 1
ATOM 752 C CA . GLU A 1 87 ? -10.814 5.271 17.034 1.00 97.19 87 GLU A CA 1
ATOM 753 C C . GLU A 1 87 ? -10.532 3.898 16.429 1.00 97.19 87 GLU A C 1
ATOM 755 O O . GLU A 1 87 ? -10.354 2.911 17.150 1.00 97.19 87 GLU A O 1
ATOM 760 N N . GLU A 1 88 ? -10.485 3.816 15.101 1.00 98.38 88 GLU A N 1
ATOM 761 C CA . GLU A 1 88 ? -10.194 2.571 14.391 1.00 98.38 88 GLU A CA 1
ATOM 762 C C . GLU A 1 88 ? -8.948 2.726 13.521 1.00 98.38 88 GLU A C 1
ATOM 764 O O . GLU A 1 88 ? -8.959 3.405 12.497 1.00 98.38 88 GLU A O 1
ATOM 769 N N . TYR A 1 89 ? -7.861 2.077 13.920 1.00 98.06 89 TYR A N 1
ATOM 770 C CA . TYR A 1 89 ? -6.557 2.199 13.282 1.00 98.06 89 TYR A CA 1
ATOM 771 C C . TYR A 1 89 ? -6.319 1.075 12.287 1.00 98.06 89 TYR A C 1
ATOM 773 O O . TYR A 1 89 ? -6.575 -0.093 12.582 1.00 98.06 89 TYR A O 1
ATOM 781 N N . VAL A 1 90 ? -5.743 1.410 11.133 1.00 97.81 90 VAL A N 1
ATOM 782 C CA . VAL A 1 90 ? -5.266 0.452 10.135 1.00 97.81 90 VAL A CA 1
ATOM 783 C C . VAL A 1 90 ? -3.899 0.870 9.619 1.00 97.81 90 VAL A C 1
ATOM 785 O O . VAL A 1 90 ? -3.717 1.956 9.067 1.00 97.81 90 VAL A O 1
ATOM 788 N N . TYR A 1 91 ? -2.929 -0.026 9.775 1.00 97.12 91 TYR A N 1
ATOM 789 C CA . TYR A 1 91 ? -1.553 0.197 9.343 1.00 97.12 91 TYR A CA 1
ATOM 790 C C . TYR A 1 91 ? -0.826 -1.118 9.061 1.00 97.12 91 TYR A C 1
ATOM 792 O O . TYR A 1 91 ? -1.299 -2.206 9.401 1.00 97.12 91 TYR A O 1
ATOM 800 N N . ILE A 1 92 ? 0.344 -1.032 8.430 1.00 96.75 92 ILE A N 1
ATOM 801 C CA . ILE A 1 92 ? 1.256 -2.167 8.270 1.00 96.75 92 ILE A CA 1
ATOM 802 C C . ILE A 1 92 ? 2.183 -2.193 9.485 1.00 96.75 92 ILE A C 1
ATOM 804 O O . ILE A 1 92 ? 2.963 -1.272 9.695 1.00 96.75 92 ILE A O 1
ATOM 808 N N . LYS A 1 93 ? 2.108 -3.264 10.284 1.00 96.44 93 LYS A N 1
ATOM 809 C CA . LYS A 1 93 ? 2.979 -3.477 11.457 1.00 96.44 93 LYS A CA 1
ATOM 810 C C . LYS A 1 93 ? 4.237 -4.276 11.141 1.00 96.44 93 LYS A C 1
ATOM 812 O O . LYS A 1 93 ? 5.096 -4.439 12.002 1.00 96.44 93 LYS A O 1
ATOM 817 N N . ASN A 1 94 ? 4.294 -4.905 9.967 1.00 96.06 94 ASN A N 1
ATOM 818 C CA . ASN A 1 94 ? 5.446 -5.692 9.549 1.00 96.06 94 ASN A CA 1
ATOM 819 C C . ASN A 1 94 ? 5.483 -5.888 8.031 1.00 96.06 94 ASN A C 1
ATOM 821 O O . ASN A 1 94 ? 4.435 -5.971 7.398 1.00 96.06 94 ASN A O 1
ATOM 825 N N . PHE A 1 95 ? 6.670 -6.071 7.463 1.00 94.81 95 PHE A N 1
ATOM 826 C CA . PHE A 1 95 ? 6.864 -6.418 6.054 1.00 94.81 95 PHE A CA 1
ATOM 827 C C . PHE A 1 95 ? 8.007 -7.423 5.888 1.00 94.81 95 PHE A C 1
ATOM 829 O O . PHE A 1 95 ? 8.829 -7.582 6.793 1.00 94.81 95 PHE A O 1
ATOM 836 N N . TYR A 1 96 ? 8.025 -8.131 4.757 1.00 95.31 96 TYR A N 1
ATOM 837 C CA . TYR A 1 96 ? 8.919 -9.270 4.530 1.00 95.31 96 TYR A CA 1
ATOM 838 C C . TYR A 1 96 ? 9.660 -9.138 3.187 1.00 95.31 96 TYR A C 1
ATOM 840 O O . TYR A 1 96 ? 9.206 -9.700 2.187 1.00 95.31 96 TYR A O 1
ATOM 848 N N . PRO A 1 97 ? 10.796 -8.414 3.147 1.00 94.94 97 PRO A N 1
ATOM 849 C CA . PRO A 1 97 ? 11.583 -8.169 1.932 1.00 94.94 97 PRO A CA 1
ATOM 850 C C . PRO A 1 97 ? 11.916 -9.420 1.123 1.00 94.94 97 PRO A C 1
ATOM 852 O O . PRO A 1 97 ? 11.755 -9.442 -0.091 1.00 94.94 97 PRO A O 1
ATOM 855 N N . ASN A 1 98 ? 12.280 -10.511 1.792 1.00 95.25 98 ASN A N 1
ATOM 856 C CA . ASN A 1 98 ? 12.623 -11.785 1.155 1.00 95.25 98 ASN A CA 1
ATOM 857 C C . ASN A 1 98 ? 11.451 -12.472 0.424 1.00 95.25 98 ASN A C 1
ATOM 859 O O . ASN A 1 98 ? 11.622 -13.551 -0.131 1.00 95.25 98 ASN A O 1
ATOM 863 N N . THR A 1 99 ? 10.252 -11.886 0.461 1.00 94.88 99 THR A N 1
ATOM 864 C CA . THR A 1 99 ? 9.056 -12.372 -0.242 1.00 94.88 99 THR A CA 1
ATOM 865 C C . THR A 1 99 ? 8.684 -11.507 -1.443 1.00 94.88 99 THR A C 1
ATOM 867 O O . THR A 1 99 ? 7.595 -11.678 -1.997 1.00 94.88 99 THR A O 1
ATOM 870 N N . MET A 1 100 ? 9.549 -10.557 -1.813 1.00 93.44 100 MET A N 1
ATOM 871 C CA . MET A 1 100 ? 9.387 -9.777 -3.033 1.00 93.44 100 MET A CA 1
ATOM 872 C C . MET A 1 100 ? 9.293 -10.690 -4.247 1.00 93.44 100 MET A C 1
ATOM 874 O O . MET A 1 100 ? 10.050 -11.647 -4.393 1.00 93.44 100 MET A O 1
ATOM 878 N N . SER A 1 101 ? 8.322 -10.396 -5.099 1.00 93.31 101 SER A N 1
ATOM 879 C CA . SER A 1 101 ? 8.085 -11.112 -6.342 1.00 93.31 101 SER A CA 1
ATOM 880 C C . SER A 1 101 ? 7.295 -10.219 -7.298 1.00 93.31 101 SER A C 1
ATOM 882 O O . SER A 1 101 ? 6.899 -9.101 -6.953 1.00 93.31 101 SER A O 1
ATOM 884 N N . GLY A 1 102 ? 7.054 -10.706 -8.505 1.00 93.00 102 GLY A N 1
ATOM 885 C CA . GLY A 1 102 ? 6.339 -9.974 -9.531 1.00 93.00 102 GLY A CA 1
ATOM 886 C C . GLY A 1 102 ? 5.975 -10.849 -10.718 1.00 93.00 102 GLY A C 1
ATOM 887 O O . GLY A 1 102 ? 6.415 -11.993 -10.834 1.00 93.00 102 GLY A O 1
ATOM 888 N N . GLY A 1 103 ? 5.147 -10.305 -11.599 1.00 92.31 103 GLY A N 1
ATOM 889 C CA . GLY A 1 103 ? 4.654 -11.012 -12.772 1.00 92.31 103 GLY A CA 1
ATOM 890 C C . GLY A 1 103 ? 3.518 -10.278 -13.472 1.00 92.31 103 GLY A C 1
ATOM 891 O O . GLY A 1 103 ? 3.116 -9.180 -13.081 1.00 92.31 103 GLY A O 1
ATOM 892 N N . SER A 1 104 ? 2.982 -10.904 -14.518 1.00 88.38 104 SER A N 1
ATOM 893 C CA . SER A 1 104 ? 1.875 -10.368 -15.321 1.00 88.38 104 SER A CA 1
ATOM 894 C C . SER A 1 104 ? 0.491 -10.601 -14.709 1.00 88.38 104 SER A C 1
ATOM 896 O O . SER A 1 104 ? -0.473 -9.931 -15.085 1.00 88.38 104 SER A O 1
ATOM 898 N N . LEU A 1 105 ? 0.398 -11.509 -13.735 1.00 88.75 105 LEU A N 1
ATOM 899 C CA . LEU A 1 105 ? -0.804 -11.792 -12.958 1.00 88.75 105 LEU A CA 1
ATOM 900 C C . LEU A 1 105 ? -0.526 -11.470 -11.484 1.00 88.75 105 LEU A C 1
ATOM 902 O O . LEU A 1 105 ? 0.359 -12.091 -10.891 1.00 88.75 105 LEU A O 1
ATOM 906 N N . PRO A 1 106 ? -1.237 -10.504 -10.879 1.00 86.62 106 PRO A N 1
ATOM 907 C CA . PRO A 1 106 ? -1.040 -10.184 -9.477 1.00 86.62 106 PRO A CA 1
ATOM 908 C C . PRO A 1 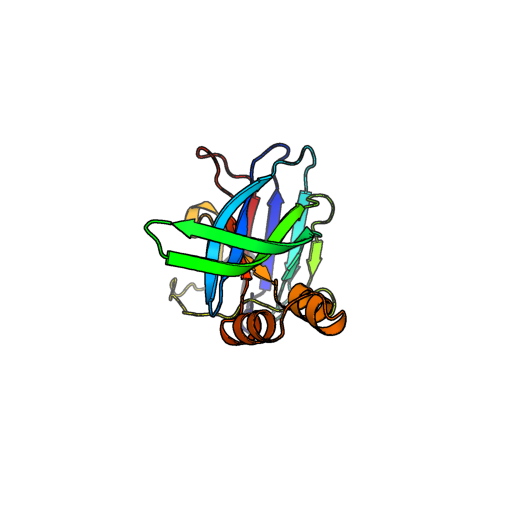106 ? -1.656 -11.273 -8.578 1.00 86.62 106 PRO A C 1
ATOM 910 O O . PRO A 1 106 ? -2.536 -12.021 -9.019 1.00 86.62 106 PRO A O 1
ATOM 913 N N . PRO A 1 107 ? -1.264 -11.342 -7.293 1.00 83.88 107 PRO A N 1
ATOM 914 C CA . PRO A 1 107 ? -1.910 -12.214 -6.321 1.00 83.88 107 PRO A CA 1
ATOM 915 C C . PRO A 1 107 ? -3.428 -12.004 -6.286 1.00 83.88 107 PRO A C 1
ATOM 917 O O . PRO A 1 107 ? -3.911 -10.873 -6.373 1.00 83.88 107 PRO A O 1
ATOM 920 N N . SER A 1 108 ? -4.187 -13.089 -6.105 1.00 81.62 108 SER A N 1
ATOM 921 C CA . SER A 1 108 ? -5.654 -13.041 -6.111 1.00 81.62 108 SER A CA 1
ATOM 922 C C . SER A 1 108 ? -6.209 -11.980 -5.152 1.00 81.62 108 SER A C 1
ATOM 924 O O . SER A 1 108 ? -5.798 -11.870 -3.987 1.00 81.62 108 SER A O 1
ATOM 926 N N . GLY A 1 109 ? -7.141 -11.174 -5.660 1.00 73.50 109 GLY A N 1
ATOM 927 C CA . GLY A 1 109 ? -7.787 -10.088 -4.926 1.00 73.50 109 GLY A CA 1
ATOM 928 C C . GLY A 1 109 ? -6.910 -8.861 -4.660 1.00 73.50 109 GLY A C 1
ATOM 929 O O . GLY A 1 109 ? -7.348 -7.997 -3.906 1.00 73.50 109 GLY A O 1
ATOM 930 N N . ALA A 1 110 ? -5.699 -8.771 -5.221 1.00 77.75 110 ALA A N 1
ATOM 931 C CA . ALA A 1 110 ? -4.910 -7.541 -5.178 1.00 77.75 110 ALA A CA 1
ATOM 932 C C . ALA A 1 110 ? -5.619 -6.428 -5.961 1.00 77.75 110 ALA A C 1
ATOM 934 O O . ALA A 1 110 ? -6.031 -6.636 -7.106 1.00 77.75 110 ALA A O 1
ATOM 935 N N . ARG A 1 111 ? -5.750 -5.244 -5.357 1.00 77.44 111 ARG A N 1
ATOM 936 C CA . ARG A 1 111 ? -6.291 -4.060 -6.029 1.00 77.44 111 ARG A CA 1
ATOM 937 C C . ARG A 1 111 ? -5.170 -3.080 -6.334 1.00 77.44 111 ARG A C 1
ATOM 939 O O . ARG A 1 111 ? -4.257 -2.887 -5.538 1.00 77.44 111 ARG A O 1
ATOM 946 N N . MET A 1 112 ? -5.241 -2.464 -7.508 1.00 74.88 112 MET A N 1
ATOM 947 C CA . MET A 1 112 ? -4.372 -1.339 -7.832 1.00 74.88 112 MET A CA 1
ATOM 948 C C . MET A 1 112 ? -4.961 -0.087 -7.170 1.00 74.88 112 MET A C 1
ATOM 950 O O . MET A 1 112 ? -6.183 0.082 -7.246 1.00 74.88 112 MET A O 1
ATOM 954 N N . PRO A 1 113 ? -4.149 0.769 -6.523 1.00 70.06 113 PRO A N 1
ATOM 955 C CA . PRO A 1 113 ? -4.638 2.060 -6.059 1.00 70.06 113 PRO A CA 1
ATOM 956 C C . PRO A 1 113 ? -5.236 2.848 -7.239 1.00 70.06 113 PRO A C 1
ATOM 958 O O . PRO A 1 113 ? -4.769 2.683 -8.376 1.00 70.06 113 PRO A O 1
ATOM 961 N N . PRO A 1 114 ? -6.288 3.652 -7.002 1.00 69.62 114 PRO A N 1
ATOM 962 C CA . PRO A 1 114 ? -6.842 4.512 -8.037 1.00 69.62 114 PRO A CA 1
ATOM 963 C C . PRO A 1 114 ? -5.772 5.488 -8.540 1.00 69.62 114 PRO A C 1
ATOM 965 O O . PRO A 1 114 ? -4.845 5.850 -7.817 1.00 69.62 114 PRO A O 1
ATOM 968 N N . ILE A 1 115 ? -5.884 5.871 -9.811 1.00 74.06 115 ILE A N 1
ATOM 969 C CA . ILE A 1 115 ? -5.023 6.890 -10.410 1.00 74.06 115 ILE A CA 1
ATOM 970 C C . ILE A 1 115 ? -5.769 8.213 -10.299 1.00 74.06 115 ILE A C 1
ATOM 972 O O . ILE A 1 115 ? -6.771 8.401 -10.987 1.00 74.06 115 ILE A O 1
ATOM 976 N N . ASP A 1 116 ? -5.277 9.103 -9.441 1.00 71.94 116 ASP A N 1
ATOM 977 C CA . ASP A 1 116 ? -5.908 10.405 -9.202 1.00 71.94 116 ASP A CA 1
ATOM 978 C C . ASP A 1 116 ? -5.600 11.406 -10.324 1.00 71.94 116 ASP A C 1
ATOM 980 O O . ASP A 1 116 ? -6.430 12.243 -10.673 1.00 71.94 116 ASP A O 1
ATOM 984 N N . SER A 1 117 ? -4.407 11.323 -10.916 1.00 77.56 117 SER A N 1
ATOM 985 C CA . SER A 1 117 ? -3.998 12.186 -12.021 1.00 77.56 117 SER A CA 1
ATOM 986 C C . SER A 1 117 ? -2.948 11.523 -12.908 1.00 77.56 117 SER A C 1
ATOM 988 O O . SER A 1 117 ? -2.223 10.616 -12.495 1.00 77.56 117 SER A O 1
ATOM 990 N N . TRP A 1 118 ? -2.874 11.994 -14.152 1.00 79.38 118 TRP A N 1
ATOM 991 C CA . TRP A 1 118 ? -1.812 11.650 -15.088 1.00 79.38 118 TRP A CA 1
ATOM 992 C C . TRP A 1 118 ? -0.916 12.860 -15.290 1.00 79.38 118 TRP A C 1
ATOM 994 O O . TRP A 1 118 ? -1.398 13.961 -15.554 1.00 79.38 118 TRP A O 1
ATOM 1004 N N . LYS A 1 119 ? 0.394 12.640 -15.215 1.00 78.75 119 LYS A N 1
ATOM 1005 C CA . LYS A 1 119 ? 1.397 13.619 -15.620 1.00 78.75 119 LYS A CA 1
ATOM 1006 C C . LYS A 1 119 ? 2.033 13.146 -16.919 1.00 78.75 119 LYS A C 1
ATOM 1008 O O . LYS A 1 119 ? 2.509 12.015 -17.000 1.00 78.75 1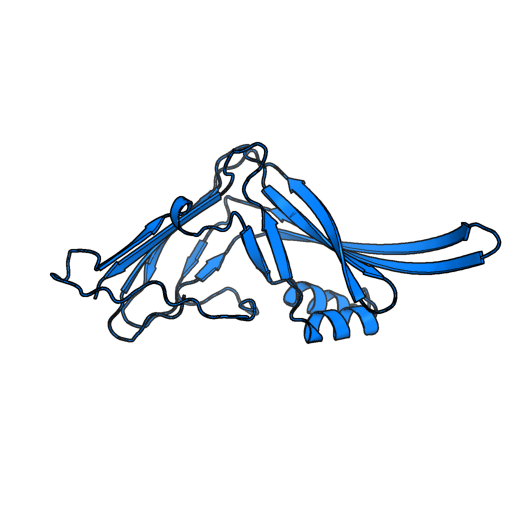19 LYS A O 1
ATOM 1013 N N . TYR A 1 120 ? 2.024 14.005 -17.932 1.00 79.56 120 TYR A N 1
ATOM 1014 C CA . TYR A 1 120 ? 2.761 13.747 -19.161 1.00 79.56 120 TYR A CA 1
ATOM 1015 C C . TYR A 1 120 ? 4.257 13.936 -18.898 1.00 79.56 120 TYR A C 1
ATOM 1017 O O . TYR A 1 120 ? 4.692 15.022 -18.523 1.00 79.56 120 TYR A O 1
ATOM 1025 N N . GLU A 1 121 ? 5.029 12.867 -19.074 1.00 76.31 121 GLU A N 1
ATOM 1026 C CA . GLU A 1 121 ? 6.479 12.859 -18.831 1.00 76.31 121 GLU A CA 1
ATOM 1027 C C . GLU A 1 121 ? 7.295 13.071 -20.117 1.00 76.31 121 GLU A C 1
ATOM 1029 O O . GLU A 1 121 ? 8.499 13.271 -20.037 1.00 76.31 121 GLU A O 1
ATOM 1034 N N . GLY A 1 122 ? 6.659 13.066 -21.294 1.00 77.06 122 GLY A N 1
ATOM 1035 C CA . GLY A 1 122 ? 7.326 13.260 -22.583 1.00 77.06 122 GLY A CA 1
ATOM 1036 C C . GLY A 1 122 ? 6.923 12.232 -23.639 1.00 77.06 122 GLY A C 1
ATOM 1037 O O . GLY A 1 122 ? 6.206 11.270 -23.359 1.00 77.06 122 GLY A O 1
ATOM 1038 N N . LYS A 1 123 ? 7.402 12.450 -24.869 1.00 79.38 123 LYS A N 1
ATOM 1039 C CA . LYS A 1 123 ? 7.313 11.501 -25.983 1.00 79.38 123 LYS A CA 1
ATOM 1040 C C . LYS A 1 123 ? 8.723 11.050 -26.312 1.00 79.38 123 LYS A C 1
ATOM 1042 O O . LYS A 1 123 ? 9.578 11.874 -26.621 1.00 79.38 123 LYS A O 1
ATOM 1047 N N . TYR A 1 124 ? 8.924 9.746 -26.269 1.00 79.81 124 TYR A N 1
ATOM 1048 C CA . TYR A 1 124 ? 10.202 9.105 -26.517 1.00 79.81 124 TYR A CA 1
ATOM 1049 C C . TYR A 1 124 ? 10.022 8.135 -27.681 1.00 79.81 124 TYR A C 1
ATOM 1051 O O . TYR A 1 124 ? 8.997 7.459 -27.759 1.00 79.81 124 TYR A O 1
ATOM 1059 N N . ALA A 1 125 ? 10.973 8.115 -28.609 1.00 79.12 125 ALA A N 1
ATOM 1060 C CA . ALA A 1 125 ? 10.952 7.225 -29.762 1.00 79.12 125 ALA A CA 1
ATOM 1061 C C . ALA A 1 125 ? 12.116 6.246 -29.651 1.00 79.12 125 ALA A C 1
ATOM 1063 O O . ALA A 1 125 ? 13.224 6.651 -29.298 1.00 79.12 125 ALA A O 1
ATOM 1064 N N . SER A 1 126 ? 11.857 4.975 -29.953 1.00 80.81 126 SER A N 1
ATOM 1065 C CA . SER A 1 126 ? 12.930 3.996 -30.071 1.00 80.81 126 SER A CA 1
ATOM 1066 C C . SER A 1 126 ? 13.715 4.221 -31.359 1.00 80.81 126 SER A C 1
ATOM 1068 O O . SER A 1 126 ? 13.135 4.527 -32.401 1.00 80.81 126 SER A O 1
ATOM 1070 N N . THR A 1 127 ? 15.034 4.073 -31.280 1.00 81.12 127 THR A N 1
ATOM 1071 C CA . THR A 1 127 ? 15.940 4.111 -32.435 1.00 81.12 127 THR A CA 1
ATOM 1072 C C . THR A 1 127 ? 16.415 2.719 -32.850 1.00 81.12 127 THR A C 1
ATOM 1074 O O . THR A 1 127 ? 16.919 2.567 -33.959 1.00 81.12 127 THR A O 1
ATOM 1077 N N . SER A 1 128 ? 16.256 1.717 -31.980 1.00 80.38 128 SER A N 1
ATOM 1078 C CA . SER A 1 128 ? 16.541 0.303 -32.238 1.00 80.38 128 SER A CA 1
ATOM 1079 C C . SER A 1 128 ? 15.850 -0.585 -31.196 1.00 80.38 128 SER A C 1
ATOM 1081 O O . SER A 1 128 ? 15.587 -0.148 -30.078 1.00 80.38 128 SER A O 1
ATOM 1083 N N . ASP A 1 129 ? 15.574 -1.843 -31.539 1.00 75.56 129 ASP A N 1
ATOM 1084 C CA . ASP A 1 129 ? 14.869 -2.780 -30.646 1.00 75.56 129 ASP A CA 1
ATOM 1085 C C . ASP A 1 129 ? 15.695 -3.147 -29.391 1.00 75.56 129 ASP A C 1
ATOM 1087 O O . ASP A 1 129 ? 15.157 -3.537 -28.357 1.00 75.56 129 ASP A O 1
ATOM 1091 N N . ASP A 1 130 ? 17.021 -3.011 -29.444 1.00 79.00 130 ASP A N 1
ATOM 1092 C CA . ASP A 1 130 ? 17.936 -3.322 -28.341 1.00 79.00 130 ASP A CA 1
ATOM 1093 C C . ASP A 1 130 ? 18.256 -2.122 -27.435 1.00 79.00 130 ASP A C 1
ATOM 1095 O O . ASP A 1 130 ? 18.865 -2.298 -26.374 1.00 79.00 130 ASP A O 1
ATOM 1099 N N . TYR A 1 131 ? 17.812 -0.915 -27.801 1.00 86.44 131 TYR A N 1
ATOM 1100 C CA . TYR A 1 131 ? 18.058 0.296 -27.027 1.00 86.44 131 TYR A CA 1
ATOM 1101 C C . TYR A 1 131 ? 16.778 0.785 -26.336 1.00 86.44 131 TYR A C 1
ATOM 1103 O O . TYR A 1 131 ? 15.746 0.968 -26.986 1.00 86.44 131 TYR A O 1
ATOM 1111 N N . PRO A 1 132 ? 16.799 1.020 -25.011 1.00 89.25 132 PRO A N 1
ATOM 1112 C CA . PRO A 1 132 ? 15.604 1.454 -24.309 1.00 89.25 132 PRO A CA 1
ATOM 1113 C C . PRO A 1 132 ? 15.253 2.889 -24.694 1.00 89.25 132 PRO A C 1
ATOM 1115 O O . PRO A 1 132 ? 16.066 3.803 -24.553 1.00 89.25 132 PRO A O 1
ATOM 1118 N N . TYR A 1 133 ? 14.010 3.115 -25.113 1.00 88.88 133 TYR A N 1
ATOM 1119 C CA . TYR A 1 133 ? 13.530 4.469 -25.386 1.00 88.88 133 TYR A CA 1
ATOM 1120 C C . TYR A 1 133 ? 13.187 5.223 -24.091 1.00 88.88 133 TYR A C 1
ATOM 1122 O O . TYR A 1 133 ? 13.085 6.449 -24.093 1.00 88.88 133 TYR A O 1
ATOM 1130 N N . TYR A 1 134 ? 12.984 4.507 -22.980 1.00 87.31 134 TYR A N 1
ATOM 1131 C CA . TYR A 1 134 ? 12.673 5.103 -21.686 1.00 87.31 134 TYR A CA 1
ATOM 1132 C C . TYR A 1 134 ? 13.312 4.323 -20.542 1.00 87.31 134 TYR A C 1
ATOM 1134 O O . TYR A 1 134 ? 13.143 3.111 -20.413 1.00 87.31 134 TYR A O 1
ATOM 1142 N N . MET A 1 135 ? 14.002 5.049 -19.667 1.00 87.50 135 MET A N 1
ATOM 1143 C CA . MET A 1 135 ? 14.548 4.536 -18.417 1.00 87.50 135 MET A CA 1
ATOM 1144 C C . MET A 1 135 ? 14.176 5.485 -17.292 1.00 87.50 135 MET A C 1
ATOM 1146 O O . MET A 1 135 ? 14.406 6.691 -17.390 1.00 87.50 135 MET A O 1
ATOM 1150 N N . LYS A 1 136 ? 13.632 4.945 -16.203 1.00 82.56 136 LYS A N 1
ATOM 1151 C CA . LYS A 1 136 ? 13.361 5.733 -15.006 1.00 82.56 136 LYS A CA 1
ATOM 1152 C C . LYS A 1 136 ? 13.837 5.003 -13.761 1.00 82.56 136 LYS A C 1
ATOM 1154 O O . LYS A 1 136 ? 13.346 3.922 -13.443 1.00 82.56 136 LYS A O 1
ATOM 1159 N N . TYR A 1 137 ? 14.788 5.628 -13.079 1.00 79.62 137 TYR A N 1
ATOM 1160 C CA . TYR A 1 137 ? 15.323 5.237 -11.777 1.00 79.62 137 TYR A CA 1
ATOM 1161 C C . TYR A 1 137 ? 14.637 6.044 -10.681 1.00 79.62 137 TYR A C 1
ATOM 1163 O O . TYR A 1 137 ? 14.103 7.112 -10.976 1.00 79.62 137 TYR A O 1
ATOM 1171 N N . GLU A 1 138 ? 14.640 5.527 -9.458 1.00 68.38 138 GLU A N 1
ATOM 1172 C CA . GLU A 1 138 ? 14.004 6.100 -8.266 1.00 68.38 138 GLU A CA 1
ATOM 1173 C C . GLU A 1 138 ? 14.231 7.606 -8.084 1.00 68.38 138 GLU A C 1
ATOM 1175 O O . GLU A 1 138 ? 13.248 8.342 -7.965 1.00 68.38 138 GLU A O 1
ATOM 1180 N N . ASP A 1 139 ? 15.478 8.069 -8.213 1.00 59.25 139 ASP A N 1
ATOM 1181 C CA . ASP A 1 139 ? 15.883 9.481 -8.126 1.00 59.25 139 ASP A CA 1
ATOM 1182 C C . ASP A 1 139 ? 15.042 10.405 -9.030 1.00 59.25 139 ASP A C 1
ATOM 1184 O O . ASP A 1 139 ? 14.817 11.579 -8.732 1.00 59.25 139 ASP A O 1
ATOM 1188 N N . ASN A 1 140 ? 14.504 9.862 -10.128 1.00 57.25 140 ASN A N 1
ATOM 1189 C CA . ASN A 1 140 ? 13.741 10.598 -11.133 1.00 57.25 140 ASN A CA 1
ATOM 1190 C C . ASN A 1 140 ? 12.221 10.601 -10.875 1.00 57.25 140 ASN A C 1
ATOM 1192 O O . ASN A 1 140 ? 11.474 11.233 -11.629 1.00 57.25 140 ASN A O 1
ATOM 1196 N N . TRP A 1 141 ? 11.710 9.874 -9.873 1.00 63.88 141 TRP A N 1
ATOM 1197 C CA . TRP A 1 141 ? 10.261 9.785 -9.612 1.00 63.88 141 TRP A CA 1
ATOM 1198 C C . TRP A 1 141 ? 9.708 11.026 -8.916 1.00 63.88 141 TRP A C 1
ATOM 1200 O O . TRP A 1 141 ? 8.506 11.274 -9.000 1.00 63.88 141 TRP A O 1
ATOM 1210 N N . GLY A 1 142 ? 10.559 11.824 -8.262 1.00 59.66 142 GLY A N 1
ATOM 1211 C CA . GLY A 1 142 ? 10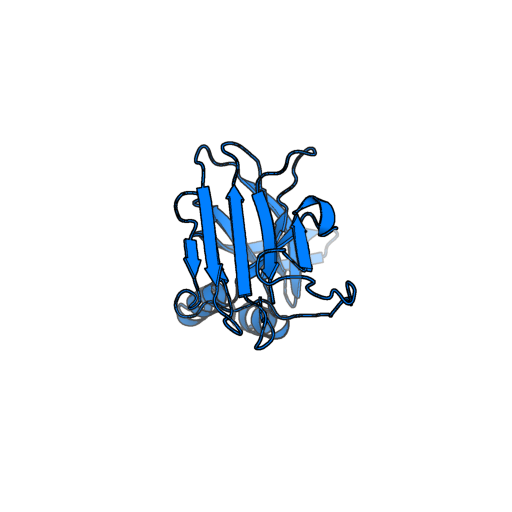.139 13.042 -7.562 1.00 59.66 142 GLY A CA 1
ATOM 1212 C C . GLY A 1 142 ? 9.204 12.782 -6.373 1.00 59.66 142 GLY A C 1
ATOM 1213 O O . GLY A 1 142 ? 8.622 13.718 -5.830 1.00 59.66 142 GLY A O 1
ATOM 1214 N N . SER A 1 143 ? 9.044 11.518 -5.963 1.00 63.44 143 SER A N 1
ATOM 1215 C CA . SER A 1 143 ? 8.285 11.128 -4.780 1.00 63.44 143 SER A CA 1
ATOM 1216 C C . SER A 1 143 ? 9.002 10.009 -4.038 1.00 63.44 143 SER A C 1
ATOM 1218 O O . SER A 1 143 ? 9.197 8.929 -4.588 1.00 63.44 143 SER A O 1
ATOM 1220 N N . ASN A 1 144 ? 9.286 10.230 -2.758 1.00 71.75 144 ASN A N 1
ATOM 1221 C CA . ASN A 1 144 ? 9.826 9.224 -1.842 1.00 71.75 144 ASN A CA 1
ATOM 1222 C C . ASN A 1 144 ? 8.744 8.267 -1.294 1.00 71.75 144 ASN A C 1
ATOM 1224 O O . ASN A 1 144 ? 8.825 7.794 -0.156 1.00 71.75 144 ASN A O 1
ATOM 1228 N N . LYS A 1 145 ? 7.660 8.056 -2.060 1.00 78.88 145 LYS A N 1
ATOM 1229 C CA . LYS A 1 145 ? 6.452 7.368 -1.591 1.00 78.88 145 LYS A CA 1
ATOM 1230 C C . LYS A 1 145 ? 5.875 6.401 -2.617 1.00 78.88 145 LYS A C 1
ATOM 1232 O O . LYS A 1 145 ? 5.766 6.725 -3.792 1.00 78.88 145 LYS A O 1
ATOM 1237 N N . PHE A 1 146 ? 5.378 5.266 -2.133 1.00 82.62 146 PHE A N 1
ATOM 1238 C CA . PHE A 1 146 ? 4.471 4.384 -2.876 1.00 82.62 146 PHE A CA 1
ATOM 1239 C C . PHE A 1 146 ? 3.190 4.109 -2.079 1.00 82.62 146 PHE A C 1
ATOM 1241 O O . PHE A 1 146 ? 3.099 4.424 -0.891 1.00 82.62 146 PHE A O 1
ATOM 1248 N N . ALA A 1 147 ? 2.176 3.543 -2.735 1.00 86.44 147 ALA A N 1
ATOM 1249 C CA . ALA A 1 147 ? 0.894 3.198 -2.125 1.00 86.44 147 ALA A CA 1
ATOM 1250 C C . ALA A 1 147 ? 0.686 1.678 -2.093 1.00 86.44 147 ALA A C 1
ATOM 1252 O O . ALA A 1 147 ? 0.906 0.988 -3.088 1.00 86.44 147 ALA A O 1
ATOM 1253 N N . VAL A 1 148 ? 0.226 1.164 -0.952 1.00 88.56 148 VAL A N 1
ATOM 1254 C CA . VAL A 1 148 ? -0.116 -0.246 -0.743 1.00 88.56 148 VAL A CA 1
ATOM 1255 C C . VAL A 1 148 ? -1.623 -0.386 -0.523 1.00 88.56 148 VAL A C 1
ATOM 1257 O O . VAL A 1 148 ? -2.210 0.303 0.319 1.00 88.56 148 VAL A O 1
ATOM 1260 N N . ASP A 1 149 ? -2.246 -1.308 -1.263 1.00 87.81 149 ASP A N 1
ATOM 1261 C CA . ASP A 1 149 ? -3.666 -1.655 -1.126 1.00 87.81 149 ASP A CA 1
ATOM 1262 C C . ASP A 1 149 ? -4.001 -2.011 0.326 1.00 87.81 149 ASP A C 1
ATOM 1264 O O . ASP A 1 149 ? -3.345 -2.842 0.944 1.00 87.81 149 ASP A O 1
ATOM 1268 N N . THR A 1 150 ? -5.028 -1.383 0.886 1.00 91.25 150 THR A N 1
ATOM 1269 C CA . THR A 1 150 ? -5.522 -1.665 2.242 1.00 91.25 150 THR A CA 1
ATOM 1270 C C . THR A 1 150 ? -6.964 -2.166 2.221 1.00 91.25 150 THR A C 1
ATOM 1272 O O . THR A 1 150 ? -7.417 -2.817 3.163 1.00 91.25 150 THR A O 1
ATOM 1275 N N . LEU A 1 151 ? -7.685 -1.970 1.115 1.00 92.44 151 LEU A N 1
ATOM 1276 C CA . LEU A 1 151 ? -9.100 -2.307 0.990 1.00 92.44 151 LEU A CA 1
ATOM 1277 C C . LEU A 1 151 ? -9.348 -3.812 1.036 1.00 92.44 151 LEU A C 1
ATOM 1279 O O . LEU A 1 151 ? -10.393 -4.243 1.528 1.00 92.44 151 LEU A O 1
ATOM 1283 N N . LYS A 1 152 ? -8.392 -4.631 0.582 1.00 89.31 152 LYS A N 1
ATOM 1284 C CA . LYS A 1 152 ? -8.466 -6.086 0.771 1.00 89.31 152 LYS A CA 1
ATOM 1285 C C . LYS A 1 152 ? -8.524 -6.453 2.258 1.00 89.31 152 LYS A C 1
ATOM 1287 O O . LYS A 1 152 ? -9.349 -7.272 2.653 1.00 89.31 152 LYS A O 1
ATOM 1292 N N . PHE A 1 153 ? -7.692 -5.823 3.087 1.00 93.06 153 PHE A N 1
ATOM 1293 C CA . PHE A 1 153 ? -7.689 -6.053 4.531 1.00 93.06 153 PHE A CA 1
ATOM 1294 C C . PHE A 1 153 ? -8.976 -5.533 5.187 1.00 93.06 153 PHE A C 1
ATOM 1296 O O . PHE A 1 153 ? -9.598 -6.263 5.955 1.00 93.06 153 PHE A O 1
ATOM 1303 N N . ILE A 1 154 ? -9.442 -4.338 4.804 1.00 95.44 154 ILE A N 1
ATOM 1304 C CA . ILE A 1 154 ? -10.733 -3.789 5.256 1.00 95.44 154 ILE A CA 1
ATOM 1305 C C . ILE A 1 154 ? -11.898 -4.726 4.907 1.00 95.44 154 ILE A C 1
ATOM 1307 O O . ILE A 1 154 ? -12.773 -4.950 5.740 1.00 95.44 154 ILE A O 1
ATOM 1311 N N . SER A 1 155 ? -11.899 -5.315 3.706 1.00 93.69 155 SER A N 1
ATOM 1312 C CA . SER A 1 155 ? -12.930 -6.274 3.278 1.00 93.69 155 SER A CA 1
ATOM 1313 C C . SER A 1 155 ? -13.001 -7.477 4.220 1.00 93.69 155 SER A C 1
ATOM 1315 O O . SER A 1 155 ? -14.088 -7.882 4.626 1.00 93.69 155 SER A O 1
ATOM 1317 N N . VAL A 1 156 ? -11.839 -8.017 4.608 1.00 94.44 156 VAL A N 1
ATOM 1318 C CA . VAL A 1 156 ? -11.748 -9.134 5.559 1.00 94.44 156 VAL A CA 1
ATOM 1319 C C . VAL A 1 156 ? -12.241 -8.711 6.943 1.00 94.44 156 VAL A C 1
ATOM 1321 O O . VAL A 1 156 ? -13.042 -9.421 7.541 1.00 94.44 156 VAL A O 1
ATOM 1324 N N . LEU A 1 157 ? -11.825 -7.544 7.446 1.00 97.25 157 LEU A N 1
ATOM 1325 C CA . LEU A 1 157 ? -12.293 -7.039 8.741 1.00 97.25 157 LEU A CA 1
ATOM 1326 C C . LEU A 1 157 ? -13.811 -6.841 8.770 1.00 97.25 157 LEU A C 1
ATOM 1328 O O . LEU A 1 157 ? -14.443 -7.176 9.771 1.00 97.25 157 LEU A O 1
ATOM 1332 N N . ARG A 1 158 ? -14.390 -6.320 7.680 1.00 97.00 158 ARG A N 1
ATOM 1333 C CA . ARG A 1 158 ? -15.837 -6.120 7.538 1.00 97.00 158 ARG A CA 1
ATOM 1334 C C . ARG A 1 158 ? -16.572 -7.454 7.574 1.00 97.00 158 ARG A C 1
ATOM 1336 O O . ARG A 1 158 ? -17.524 -7.590 8.331 1.00 97.00 158 ARG A O 1
ATOM 1343 N N . ALA A 1 159 ? -16.104 -8.441 6.811 1.00 96.44 159 ALA A N 1
ATOM 1344 C CA . ALA A 1 159 ? -16.693 -9.780 6.797 1.00 96.44 159 ALA A CA 1
ATOM 1345 C C . ALA A 1 159 ? -16.639 -10.467 8.175 1.00 96.44 159 ALA A C 1
ATOM 1347 O O . ALA A 1 159 ? -17.526 -11.241 8.513 1.00 96.44 159 ALA A O 1
ATOM 1348 N N . LEU A 1 160 ? -15.619 -10.160 8.982 1.00 97.06 160 LEU A N 1
ATOM 1349 C CA . LEU A 1 160 ? -15.457 -10.678 10.343 1.00 97.06 160 LEU A CA 1
ATOM 1350 C C . LEU A 1 160 ? -16.155 -9.830 11.424 1.00 97.06 160 LEU A C 1
ATOM 1352 O O . LEU A 1 160 ? -16.000 -10.128 12.609 1.00 97.06 160 LEU A O 1
ATOM 1356 N N . GLY A 1 161 ? -16.846 -8.745 11.054 1.00 96.62 161 GLY A N 1
ATOM 1357 C CA . GLY A 1 161 ? -17.470 -7.818 12.005 1.00 96.62 161 GLY A CA 1
ATOM 1358 C C . GLY A 1 161 ? -16.476 -7.136 12.954 1.00 96.62 161 GLY A C 1
ATOM 1359 O O . GLY A 1 161 ? -16.834 -6.778 14.073 1.00 96.62 161 GLY A O 1
ATOM 1360 N N . LYS A 1 162 ? -15.202 -7.009 12.555 1.00 96.88 162 LYS A N 1
ATOM 1361 C CA . LYS A 1 162 ? -14.141 -6.427 13.397 1.00 96.88 162 LYS A CA 1
ATOM 1362 C C . LYS A 1 162 ? -14.024 -4.917 13.263 1.00 96.88 162 LYS A C 1
ATOM 1364 O O . LYS A 1 162 ? -13.644 -4.286 14.237 1.00 96.88 162 LYS A O 1
ATOM 1369 N N . ILE A 1 163 ? -14.351 -4.376 12.093 1.00 97.62 163 ILE A N 1
ATOM 1370 C CA . ILE A 1 163 ? -14.368 -2.939 11.791 1.00 97.62 163 ILE A CA 1
ATOM 1371 C C . ILE A 1 163 ? -15.810 -2.426 11.767 1.00 97.62 163 ILE A C 1
ATOM 1373 O O . ILE A 1 163 ? -16.712 -3.174 11.380 1.00 97.62 163 ILE A O 1
ATOM 1377 N N . SER A 1 164 ? -16.046 -1.168 12.148 1.00 96.75 164 SER A N 1
ATOM 1378 C CA . SER A 1 164 ? -17.375 -0.570 12.000 1.00 96.75 164 SER A CA 1
ATOM 1379 C C . SER A 1 164 ? -17.780 -0.444 10.529 1.00 96.75 164 SER A C 1
ATOM 1381 O O . SER A 1 164 ? -16.951 -0.236 9.634 1.00 96.75 164 SER A O 1
ATOM 1383 N N . GLU A 1 165 ? -19.086 -0.527 10.264 1.00 96.56 165 GLU A N 1
ATOM 1384 C CA . GLU A 1 165 ? -19.615 -0.337 8.910 1.00 96.56 165 GLU A CA 1
ATOM 1385 C C . GLU A 1 165 ? -19.293 1.055 8.366 1.00 96.56 165 GLU A C 1
ATOM 1387 O O . GLU A 1 165 ? -18.963 1.195 7.188 1.00 96.56 165 GLU A O 1
ATOM 1392 N N . LYS A 1 166 ? -19.332 2.077 9.229 1.00 96.50 166 LYS A N 1
ATOM 1393 C CA . LYS A 1 166 ? -19.039 3.463 8.858 1.00 96.50 166 LYS A CA 1
ATOM 1394 C C . LYS A 1 166 ? -17.588 3.613 8.395 1.00 96.50 166 LYS A C 1
ATOM 1396 O O . LYS A 1 166 ? -17.357 4.132 7.301 1.00 96.50 166 LYS A O 1
ATOM 1401 N N . ALA A 1 167 ? -16.635 3.081 9.164 1.00 97.31 167 ALA A N 1
ATOM 1402 C CA . ALA A 1 167 ? -15.218 3.099 8.815 1.00 97.31 167 ALA A CA 1
ATOM 1403 C C . ALA A 1 167 ? -14.945 2.328 7.516 1.00 97.31 167 ALA A C 1
ATOM 1405 O O . ALA A 1 167 ? -14.269 2.840 6.619 1.00 97.31 167 ALA A O 1
ATOM 1406 N N . ALA A 1 168 ? -15.522 1.129 7.368 1.00 97.38 168 ALA A N 1
ATOM 1407 C CA . ALA A 1 168 ? -15.365 0.324 6.161 1.00 97.38 168 ALA A CA 1
ATOM 1408 C C . ALA A 1 168 ? -15.941 1.021 4.920 1.00 97.38 168 ALA A C 1
ATOM 1410 O O . ALA A 1 168 ? -15.247 1.145 3.912 1.00 97.38 168 ALA A O 1
ATOM 1411 N N . ASN A 1 169 ? -17.182 1.512 4.985 1.00 96.94 169 ASN A N 1
ATOM 1412 C CA . ASN A 1 169 ? -17.831 2.198 3.867 1.00 96.94 169 ASN A CA 1
ATOM 1413 C C . ASN A 1 169 ? -17.048 3.449 3.454 1.00 96.94 169 ASN A C 1
ATOM 1415 O O . ASN A 1 169 ? -16.805 3.647 2.262 1.00 96.94 169 ASN A O 1
ATOM 1419 N N . LYS A 1 170 ? -16.578 4.249 4.422 1.00 96.94 170 LYS A N 1
ATOM 1420 C CA . LYS A 1 170 ? -15.737 5.414 4.130 1.00 96.94 170 LYS A CA 1
ATOM 1421 C C . LYS A 1 170 ? -14.407 5.007 3.496 1.00 96.94 170 LYS A C 1
ATOM 1423 O O . LYS A 1 170 ? -14.000 5.653 2.537 1.00 96.94 170 LYS A O 1
ATOM 1428 N N . ALA A 1 171 ? -13.768 3.931 3.970 1.00 95.25 171 ALA A N 1
ATOM 1429 C CA . ALA A 1 171 ? -12.515 3.433 3.400 1.00 95.25 171 ALA A CA 1
ATOM 1430 C C . ALA A 1 171 ? -12.677 3.067 1.917 1.00 95.25 171 ALA A C 1
ATOM 1432 O O . ALA A 1 171 ? -11.856 3.471 1.097 1.00 95.25 171 ALA A O 1
ATOM 1433 N N . PHE A 1 172 ? -13.750 2.352 1.558 1.00 93.06 172 PHE A N 1
ATOM 1434 C CA . PHE A 1 172 ? -14.041 2.031 0.158 1.00 93.06 172 PHE A CA 1
ATOM 1435 C C . PHE A 1 172 ? -14.352 3.276 -0.673 1.00 93.06 172 PHE A C 1
ATOM 1437 O O . PHE A 1 172 ? -13.854 3.378 -1.790 1.00 93.06 172 PHE A O 1
ATOM 1444 N N . ALA A 1 173 ? -15.129 4.218 -0.131 1.00 92.38 173 ALA A N 1
ATOM 1445 C CA . ALA A 1 173 ? -15.516 5.435 -0.840 1.00 92.38 173 ALA A CA 1
ATOM 1446 C C . ALA A 1 173 ? -14.312 6.308 -1.226 1.00 92.38 173 ALA A C 1
ATOM 1448 O O . ALA A 1 173 ? -14.292 6.862 -2.319 1.00 92.38 173 ALA A O 1
ATOM 1449 N N . ILE A 1 174 ? -13.305 6.409 -0.351 1.00 90.69 174 ILE A N 1
ATOM 1450 C CA . ILE A 1 174 ? -12.097 7.215 -0.605 1.00 90.69 174 ILE A CA 1
ATOM 1451 C C . ILE A 1 174 ? -10.949 6.418 -1.237 1.00 90.69 174 ILE A C 1
ATOM 1453 O O . ILE A 1 174 ? -9.866 6.960 -1.423 1.00 90.69 174 ILE A O 1
ATOM 1457 N N . GLY A 1 175 ? -11.136 5.122 -1.502 1.00 90.38 175 GLY A N 1
ATOM 1458 C CA . GLY A 1 175 ? -10.061 4.280 -2.022 1.00 90.38 175 GLY A CA 1
ATOM 1459 C C . GLY A 1 175 ? -8.871 4.131 -1.062 1.00 90.38 175 GLY A C 1
ATOM 1460 O O . GLY A 1 175 ? -7.730 4.190 -1.510 1.00 90.38 175 GLY A O 1
ATOM 1461 N N . LEU A 1 176 ? -9.114 3.965 0.247 1.00 92.31 176 LEU A N 1
ATOM 1462 C CA . LEU A 1 176 ? -8.080 4.011 1.292 1.00 92.31 176 LEU A CA 1
ATOM 1463 C C . LEU A 1 176 ? -6.866 3.108 0.991 1.00 92.31 176 LEU A C 1
ATOM 1465 O O . LEU A 1 176 ? -6.989 1.891 0.820 1.00 92.31 176 LEU A O 1
ATOM 1469 N N . PHE A 1 177 ? -5.676 3.709 1.030 1.00 91.81 177 PHE A N 1
ATOM 1470 C CA . PHE A 1 177 ? -4.382 3.049 0.865 1.00 91.81 177 PHE A CA 1
ATOM 1471 C C . PHE A 1 177 ? -3.424 3.403 2.009 1.00 91.81 177 PHE A C 1
ATOM 1473 O O . PHE A 1 177 ? -3.594 4.394 2.724 1.00 91.81 177 PHE A O 1
ATOM 1480 N N . ILE A 1 178 ? -2.378 2.596 2.174 1.00 93.12 178 ILE A N 1
ATOM 1481 C CA . ILE A 1 178 ? -1.262 2.914 3.065 1.00 93.12 178 ILE A CA 1
ATOM 1482 C C . ILE A 1 178 ? -0.136 3.473 2.211 1.00 93.12 178 ILE A C 1
ATOM 1484 O O . ILE A 1 178 ? 0.424 2.780 1.364 1.00 93.12 178 ILE A O 1
ATOM 1488 N N . SER A 1 179 ? 0.180 4.746 2.431 1.00 91.62 179 SER A N 1
ATOM 1489 C CA . SER A 1 179 ? 1.387 5.350 1.877 1.00 91.62 179 SER A CA 1
ATOM 1490 C C . SER A 1 179 ? 2.602 4.795 2.612 1.00 91.62 179 SER A C 1
ATOM 1492 O O . SER A 1 179 ? 2.602 4.720 3.842 1.00 91.62 179 SER A O 1
ATOM 1494 N N . VAL A 1 180 ? 3.629 4.417 1.867 1.00 90.38 180 VAL A N 1
ATOM 1495 C CA . VAL A 1 180 ? 4.920 4.004 2.408 1.00 90.38 180 VAL A CA 1
ATOM 1496 C C . VAL A 1 180 ? 5.931 5.061 2.029 1.00 90.38 180 VAL A C 1
ATOM 1498 O O . VAL A 1 180 ? 6.079 5.356 0.849 1.00 90.38 180 VAL A O 1
ATOM 1501 N N . ASN A 1 181 ? 6.581 5.641 3.031 1.00 89.81 181 ASN A N 1
ATOM 1502 C CA . ASN A 1 181 ? 7.741 6.493 2.862 1.00 89.81 181 ASN A CA 1
ATOM 1503 C C . ASN A 1 181 ? 8.987 5.612 2.948 1.00 89.81 181 ASN A C 1
ATOM 1505 O O . ASN A 1 181 ? 9.210 4.964 3.970 1.00 89.81 181 ASN A O 1
ATOM 1509 N N . PHE A 1 182 ? 9.774 5.569 1.884 1.00 86.00 182 PHE A N 1
ATOM 1510 C CA . PHE A 1 182 ? 10.993 4.766 1.841 1.00 86.00 182 PHE A CA 1
ATOM 1511 C C . PHE A 1 182 ? 12.257 5.574 2.122 1.00 86.00 182 PHE A C 1
ATOM 1513 O O . PHE A 1 182 ? 13.336 5.004 2.085 1.00 86.00 182 PHE A O 1
ATOM 1520 N N . MET A 1 183 ? 12.127 6.865 2.423 1.00 84.88 183 MET A N 1
ATOM 1521 C CA . MET A 1 183 ? 13.245 7.717 2.799 1.00 84.88 183 MET A CA 1
ATOM 1522 C C . MET A 1 183 ? 13.161 8.064 4.284 1.00 84.88 183 MET A C 1
ATOM 1524 O O . MET A 1 183 ? 12.174 8.649 4.749 1.00 84.88 183 MET A O 1
ATOM 1528 N N . TYR A 1 184 ? 14.207 7.720 5.024 1.00 81.75 184 TYR A N 1
ATOM 1529 C CA . TYR A 1 184 ? 14.347 8.025 6.443 1.00 81.75 184 TYR A CA 1
ATOM 1530 C C . TYR A 1 184 ? 15.751 8.573 6.693 1.00 81.75 184 TYR A C 1
ATOM 1532 O O . TYR A 1 184 ? 16.724 7.937 6.312 1.00 81.75 184 TYR A O 1
ATOM 1540 N N . GLU A 1 185 ? 15.857 9.770 7.281 1.00 84.12 185 GLU A N 1
ATOM 1541 C CA . GLU A 1 185 ? 17.149 10.451 7.508 1.00 84.12 185 GLU A CA 1
ATOM 1542 C C . GLU A 1 185 ? 18.034 10.532 6.242 1.00 84.12 185 GLU A C 1
ATOM 1544 O O . GLU A 1 185 ? 19.253 10.417 6.307 1.00 84.12 185 GLU A O 1
ATOM 1549 N N . ASN A 1 186 ? 17.410 10.757 5.077 1.00 82.69 186 ASN A N 1
ATOM 1550 C CA . ASN A 1 186 ? 18.041 10.775 3.745 1.00 82.69 186 ASN A CA 1
ATOM 1551 C C . ASN A 1 186 ? 18.630 9.433 3.277 1.00 82.69 186 ASN A C 1
ATOM 1553 O O . ASN A 1 186 ? 19.403 9.412 2.324 1.00 82.69 186 ASN A O 1
ATOM 1557 N N . VAL A 1 187 ? 18.249 8.321 3.909 1.00 84.38 187 VAL A N 1
ATOM 1558 C CA . VAL A 1 187 ? 18.614 6.973 3.469 1.00 84.38 187 VAL A CA 1
ATOM 1559 C C . VAL A 1 187 ? 17.407 6.280 2.846 1.00 84.38 187 VAL A C 1
ATOM 1561 O O . VAL A 1 187 ? 16.302 6.302 3.400 1.00 84.38 187 VAL A O 1
ATOM 1564 N N . GLU A 1 188 ? 17.619 5.692 1.671 1.00 86.50 188 GLU A N 1
ATOM 1565 C CA . GLU A 1 188 ? 16.595 5.000 0.893 1.00 86.50 188 GLU A CA 1
ATOM 1566 C C . GLU A 1 188 ? 16.518 3.523 1.265 1.00 86.50 188 GLU A C 1
ATOM 1568 O O . GLU A 1 188 ? 17.490 2.770 1.198 1.00 86.50 188 GLU A O 1
ATOM 1573 N N . ALA A 1 189 ? 15.323 3.096 1.656 1.00 89.69 189 ALA A N 1
ATOM 1574 C CA . ALA A 1 189 ? 15.066 1.730 2.066 1.00 89.69 189 ALA A CA 1
ATOM 1575 C C . ALA A 1 189 ? 14.655 0.819 0.919 1.00 89.69 189 ALA A C 1
ATOM 1577 O O . ALA A 1 189 ? 14.941 -0.378 0.952 1.00 89.69 189 ALA A O 1
ATOM 1578 N N . PHE A 1 190 ? 13.974 1.370 -0.077 1.00 87.44 190 PHE A N 1
ATOM 1579 C CA . PHE A 1 190 ? 13.596 0.663 -1.288 1.00 87.44 190 PHE A CA 1
ATOM 1580 C C . PHE A 1 190 ? 14.295 1.301 -2.473 1.00 87.44 190 PHE A C 1
ATOM 1582 O O . PHE A 1 190 ? 14.751 2.424 -2.353 1.00 87.44 190 PHE A O 1
ATOM 1589 N N . SER A 1 191 ? 14.345 0.573 -3.585 1.00 85.81 191 SER A N 1
ATOM 1590 C CA . SER A 1 191 ? 14.538 1.202 -4.879 1.00 85.81 191 SER A CA 1
ATOM 1591 C C . SER A 1 191 ? 13.727 0.549 -5.963 1.00 85.81 191 SER A C 1
ATOM 1593 O O . SER A 1 191 ? 13.431 -0.650 -5.912 1.00 85.81 191 SER A O 1
ATOM 1595 N N . PHE A 1 192 ? 13.381 1.354 -6.958 1.00 86.62 192 PHE A N 1
ATOM 1596 C CA . PHE A 1 192 ? 12.588 0.946 -8.097 1.00 86.62 192 PHE A CA 1
ATOM 1597 C C . PHE A 1 192 ? 13.158 1.520 -9.388 1.00 86.62 192 PHE A C 1
ATOM 1599 O O . PHE A 1 192 ? 13.404 2.722 -9.499 1.00 86.62 192 PHE A O 1
ATOM 1606 N N . SER A 1 193 ? 13.295 0.674 -10.404 1.00 88.38 193 SER A N 1
ATOM 1607 C CA . SER A 1 193 ? 13.582 1.139 -11.754 1.00 88.38 193 SER A CA 1
ATOM 1608 C C . SER A 1 193 ? 12.747 0.427 -12.804 1.00 88.38 193 SER A C 1
ATOM 1610 O O . SER A 1 193 ? 12.290 -0.710 -12.636 1.00 88.38 193 SER A O 1
ATOM 1612 N N . ILE A 1 194 ? 12.536 1.141 -13.904 1.00 89.69 194 ILE A N 1
ATOM 1613 C CA . ILE A 1 194 ? 11.821 0.650 -15.067 1.00 89.69 194 ILE A CA 1
ATOM 1614 C C . ILE A 1 194 ? 12.564 1.014 -16.342 1.00 89.69 194 ILE A C 1
ATOM 1616 O O . ILE A 1 194 ? 13.045 2.136 -16.501 1.00 89.69 194 ILE A O 1
ATOM 1620 N N . VAL A 1 195 ? 12.638 0.045 -17.245 1.00 91.06 195 VAL A N 1
ATOM 1621 C CA . VAL A 1 195 ? 13.292 0.171 -18.545 1.00 91.06 195 VAL A CA 1
ATOM 1622 C C . VAL A 1 195 ? 12.315 -0.318 -19.602 1.00 91.06 195 VAL A C 1
ATOM 1624 O O . VAL A 1 195 ? 11.823 -1.442 -19.491 1.00 91.06 195 VAL A O 1
ATOM 1627 N N . LEU A 1 196 ? 12.011 0.525 -20.589 1.00 90.94 196 LEU A N 1
ATOM 1628 C CA . LEU A 1 196 ? 11.039 0.256 -21.648 1.00 90.94 196 LEU A CA 1
ATOM 1629 C C . LEU A 1 196 ? 11.707 0.261 -23.024 1.00 90.94 196 LEU A C 1
ATOM 1631 O O . LEU A 1 196 ? 12.535 1.124 -23.324 1.00 90.94 196 LEU A O 1
ATOM 1635 N N . TYR A 1 197 ? 11.278 -0.687 -23.847 1.00 90.69 197 TYR A N 1
ATOM 1636 C CA . TYR A 1 197 ? 11.691 -0.920 -25.228 1.00 90.69 197 TYR A CA 1
ATOM 1637 C C . TYR A 1 197 ? 10.442 -1.007 -26.109 1.00 90.69 197 TYR A C 1
ATOM 1639 O O . TYR A 1 197 ? 9.347 -1.278 -25.600 1.00 90.69 197 TYR A O 1
ATOM 1647 N N . SER A 1 198 ? 10.606 -0.763 -27.410 1.00 86.25 198 SER A N 1
ATOM 1648 C CA . SER A 1 198 ? 9.529 -0.762 -28.409 1.00 86.25 198 SER A CA 1
ATOM 1649 C C . SER A 1 198 ? 9.755 -1.808 -29.478 1.00 86.25 198 SER A C 1
ATOM 1651 O O . SER A 1 198 ? 10.816 -2.450 -29.509 1.00 86.25 198 SER A O 1
#

Radius of gyration: 19.76 Å; chains: 1; bounding box: 39×35×63 Å

Sequence (198 aa):
MKPDSETYGNVHYFYAKKEVAGFRVNVFIESEWISAGFYPISKNSYGAHVGAFQRGKKYYVWMKVRYRYEKWHVWGRCDRERFDYYEEYVYIKNFYPNTMSGGSLPPSGARMPPIDSWKYEGKYASTSDDYPYYMKYEDNWGSNKFAVDTLKFISVLRALGKISEKAANKAFAIGLFISVNFMYENVEAFSFSIVLYS